Protein AF-A0ABC8K340-F1 (afdb_monomer)

InterPro domains:
  IPR027353 NET domain [PF17035] (114-177)
  IPR027353 NET domain [PS51525] (105-188)
  IPR038336 NET domain superfamily [G3DSA:1.20.1270.220] (109-185)

Structure (mmCIF, N/CA/C/O backbone):
data_AF-A0ABC8K340-F1
#
_entry.id   AF-A0ABC8K340-F1
#
loop_
_atom_site.group_PDB
_atom_site.id
_atom_site.type_symbol
_atom_site.label_atom_id
_atom_site.label_alt_id
_atom_site.label_comp_id
_atom_site.label_asym_id
_atom_site.label_entity_id
_atom_site.label_seq_id
_atom_site.pdbx_PDB_ins_code
_atom_site.Cartn_x
_atom_site.Cartn_y
_atom_site.Cartn_z
_atom_site.occupancy
_atom_site.B_iso_or_equiv
_atom_site.auth_seq_id
_atom_site.auth_comp_id
_atom_site.auth_asym_id
_atom_site.auth_atom_id
_atom_site.pdbx_PDB_model_num
ATOM 1 N N . MET A 1 1 ? -39.636 1.256 -9.032 1.00 39.00 1 MET A N 1
ATOM 2 C CA . MET A 1 1 ? -38.188 1.107 -8.788 1.00 39.00 1 MET A CA 1
ATOM 3 C C . MET A 1 1 ? -37.521 2.354 -9.341 1.00 39.00 1 MET A C 1
ATOM 5 O O . MET A 1 1 ? -37.508 2.519 -10.552 1.00 39.00 1 MET A O 1
ATOM 9 N N . SER A 1 2 ? -37.123 3.292 -8.480 1.00 40.56 2 SER A N 1
ATOM 10 C CA . SER A 1 2 ? -36.496 4.559 -8.880 1.00 40.56 2 SER A CA 1
ATOM 11 C C . SER A 1 2 ? -35.007 4.502 -8.562 1.00 40.56 2 SER A C 1
ATOM 13 O O . SER A 1 2 ? -34.629 4.348 -7.403 1.00 40.56 2 SER A O 1
ATOM 15 N N . HIS A 1 3 ? -34.183 4.605 -9.599 1.00 47.75 3 HIS A N 1
ATOM 16 C CA . HIS A 1 3 ? -32.735 4.722 -9.491 1.00 47.75 3 HIS A CA 1
ATOM 17 C C . HIS A 1 3 ? -32.381 6.047 -8.805 1.00 47.75 3 HIS A C 1
ATOM 19 O O . HIS A 1 3 ? -32.756 7.116 -9.287 1.00 47.75 3 HIS A O 1
ATOM 25 N N . PHE A 1 4 ? -31.682 5.979 -7.673 1.00 43.44 4 PHE A N 1
ATOM 26 C CA . PHE A 1 4 ? -31.103 7.151 -7.027 1.00 43.44 4 PHE A CA 1
ATOM 27 C C . PHE A 1 4 ? -29.857 7.579 -7.809 1.00 43.44 4 PHE A C 1
ATOM 29 O O . PHE A 1 4 ? -28.771 7.045 -7.610 1.00 43.44 4 PHE A O 1
ATOM 36 N N . ASN A 1 5 ? -30.021 8.549 -8.707 1.00 52.88 5 ASN A N 1
ATOM 37 C CA . ASN A 1 5 ? -28.921 9.406 -9.141 1.00 52.88 5 ASN A CA 1
ATOM 38 C C . ASN A 1 5 ? -28.656 10.421 -8.022 1.00 52.88 5 ASN A C 1
ATOM 40 O O . ASN A 1 5 ? -29.147 11.546 -8.077 1.00 52.88 5 ASN A O 1
ATOM 44 N N . THR A 1 6 ? -27.937 10.007 -6.985 1.00 58.25 6 THR A N 1
ATOM 45 C CA . THR A 1 6 ? -27.487 10.915 -5.925 1.00 58.25 6 THR A CA 1
ATOM 46 C C . THR A 1 6 ? -26.267 11.667 -6.449 1.00 58.25 6 THR A C 1
ATOM 48 O O . THR A 1 6 ? -25.236 11.062 -6.743 1.00 58.25 6 THR A O 1
ATOM 51 N N . ALA A 1 7 ? -26.392 12.980 -6.645 1.00 69.88 7 ALA A N 1
ATOM 52 C CA . ALA A 1 7 ? -25.299 13.792 -7.171 1.00 69.88 7 ALA A CA 1
ATOM 53 C C . ALA A 1 7 ? -24.151 13.860 -6.150 1.00 69.88 7 ALA A C 1
ATOM 55 O O . ALA A 1 7 ? -24.393 13.912 -4.944 1.00 69.88 7 ALA A O 1
ATOM 56 N N . ILE A 1 8 ? -22.895 13.901 -6.612 1.00 65.38 8 ILE A N 1
ATOM 57 C CA . ILE A 1 8 ? -21.739 14.090 -5.721 1.00 65.38 8 ILE A CA 1
ATOM 58 C C . ILE A 1 8 ? -21.951 15.382 -4.915 1.00 65.38 8 ILE A C 1
ATOM 60 O O . ILE A 1 8 ? -22.031 16.482 -5.471 1.00 65.38 8 ILE A O 1
ATOM 64 N N . GLY A 1 9 ? -22.082 15.228 -3.597 1.00 64.56 9 GLY A N 1
ATOM 65 C CA . GLY A 1 9 ? -22.370 16.309 -2.655 1.00 64.56 9 GLY A CA 1
ATOM 66 C C . GLY A 1 9 ? -23.811 16.379 -2.137 1.00 64.56 9 GLY A C 1
ATOM 67 O O . GLY A 1 9 ? -24.109 17.298 -1.373 1.00 64.56 9 GLY A O 1
ATOM 68 N N . ASP A 1 10 ? -24.699 15.449 -2.501 1.00 64.44 10 ASP A N 1
ATOM 69 C CA . ASP A 1 10 ? -26.017 15.328 -1.863 1.00 64.44 10 ASP A CA 1
ATOM 70 C C . ASP A 1 10 ? -25.845 15.025 -0.365 1.00 64.44 10 ASP A C 1
ATOM 72 O O . ASP A 1 10 ? -25.249 14.025 0.029 1.00 64.44 10 ASP A O 1
ATOM 76 N N . GLY A 1 11 ? -26.316 15.946 0.480 1.00 75.62 11 GLY A N 1
ATOM 77 C CA . GLY A 1 11 ? -26.141 15.906 1.937 1.00 75.62 11 GLY A CA 1
ATOM 78 C C . GLY A 1 11 ? -24.987 16.759 2.484 1.00 75.62 11 GLY A C 1
ATOM 79 O O . GLY A 1 11 ? -24.862 16.900 3.701 1.00 75.62 11 GLY A O 1
ATOM 80 N N . MET A 1 12 ? -24.166 17.381 1.631 1.00 79.94 12 MET A N 1
ATOM 81 C CA . MET A 1 12 ? -23.138 18.331 2.074 1.00 79.94 12 MET A CA 1
ATOM 82 C C . MET A 1 12 ? -23.715 19.743 2.237 1.00 79.94 12 MET A C 1
ATOM 84 O O . MET A 1 12 ? -24.540 20.195 1.444 1.00 79.94 12 MET A O 1
ATOM 88 N N . SER A 1 13 ? -23.241 20.481 3.246 1.00 83.31 13 SER A N 1
ATOM 89 C CA . SER A 1 13 ? -23.514 21.918 3.326 1.00 83.31 13 SER A CA 1
ATOM 90 C C . SER A 1 13 ? -22.851 22.649 2.154 1.00 83.31 13 SER A C 1
ATOM 92 O O . SER A 1 13 ? -21.822 22.207 1.641 1.00 83.31 13 SER A O 1
ATOM 94 N N . HIS A 1 14 ? -23.414 23.793 1.756 1.00 80.44 14 HIS A N 1
ATOM 95 C CA . HIS A 1 14 ? -22.897 24.600 0.645 1.00 80.44 14 HIS A CA 1
ATOM 96 C C . HIS A 1 14 ? -21.389 24.870 0.768 1.00 80.44 14 HIS A C 1
ATOM 98 O O . HIS A 1 14 ? -20.655 24.705 -0.197 1.00 80.44 14 HIS A O 1
ATOM 104 N N . LEU A 1 15 ? -20.917 25.206 1.974 1.00 87.62 15 LEU A N 1
ATOM 105 C CA . LEU A 1 15 ? -19.500 25.460 2.244 1.00 87.62 15 LEU A CA 1
ATOM 106 C C . LEU A 1 15 ? -18.619 24.235 1.959 1.00 87.62 15 LEU A C 1
ATOM 108 O O . LEU A 1 15 ? -17.639 24.337 1.235 1.00 87.62 15 LEU A O 1
ATOM 112 N N . LYS A 1 16 ? -19.009 23.053 2.452 1.00 84.19 16 LYS A N 1
ATOM 113 C CA . LYS A 1 16 ? -18.248 21.814 2.224 1.00 84.19 16 LYS A CA 1
ATOM 114 C C . LYS A 1 16 ? -18.236 21.404 0.751 1.00 84.19 16 LYS A C 1
ATOM 116 O O . LYS A 1 16 ? -17.270 20.812 0.282 1.00 84.19 16 LYS A O 1
ATOM 121 N N . LYS A 1 17 ? -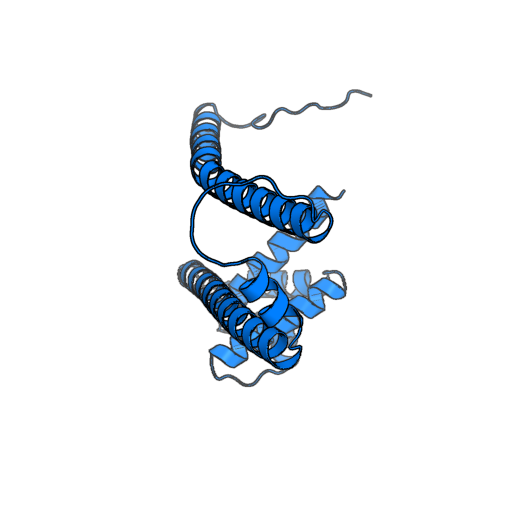19.313 21.712 0.022 1.00 86.00 17 LYS A N 1
ATOM 122 C CA . LYS A 1 17 ? -19.402 21.487 -1.424 1.00 86.00 17 LYS A CA 1
ATOM 123 C C . LYS A 1 17 ? -18.498 22.449 -2.204 1.00 86.00 17 LYS A C 1
ATOM 125 O O . LYS A 1 17 ? -17.906 22.043 -3.202 1.00 86.00 17 LYS A O 1
ATOM 130 N N . GLU A 1 18 ? -18.374 23.693 -1.749 1.00 88.06 18 GLU A N 1
ATOM 131 C CA . GLU A 1 18 ? -17.439 24.681 -2.298 1.00 88.06 18 GLU A CA 1
ATOM 132 C C . GLU A 1 18 ? -15.984 24.233 -2.079 1.00 88.06 18 GLU A C 1
ATOM 134 O O . GLU A 1 18 ? -15.222 24.150 -3.040 1.00 88.06 18 GLU A O 1
ATOM 139 N N . ASP A 1 19 ? -15.631 23.832 -0.853 1.00 88.50 19 ASP A N 1
ATOM 140 C CA . ASP A 1 19 ? -14.287 23.347 -0.505 1.00 88.50 19 ASP A CA 1
ATOM 141 C C . ASP A 1 19 ? -13.901 22.108 -1.323 1.00 88.50 19 ASP A C 1
ATOM 143 O O . ASP A 1 19 ? -12.812 22.041 -1.898 1.00 88.50 19 ASP A O 1
ATOM 147 N N . LEU A 1 20 ? -14.823 21.147 -1.449 1.00 87.50 20 LEU A N 1
ATOM 148 C CA . LEU A 1 20 ? -14.628 19.969 -2.292 1.00 87.50 20 LEU A CA 1
ATOM 149 C C . LEU A 1 20 ? -14.390 20.361 -3.757 1.00 87.50 20 LEU A C 1
ATOM 151 O O . LEU A 1 20 ? -13.488 19.828 -4.398 1.00 87.50 20 LEU A O 1
ATOM 155 N N . ASN A 1 21 ? -15.153 21.317 -4.289 1.00 87.31 21 ASN A N 1
ATOM 156 C CA . ASN A 1 21 ? -14.953 21.815 -5.650 1.00 87.31 21 ASN A CA 1
ATOM 157 C C . ASN A 1 21 ? -13.586 22.482 -5.836 1.00 87.31 21 ASN A C 1
ATOM 159 O O . ASN A 1 21 ? -12.959 22.307 -6.884 1.00 87.31 21 ASN A O 1
ATOM 163 N N . VAL A 1 22 ? -13.111 23.240 -4.846 1.00 92.88 22 VAL A N 1
ATOM 164 C CA . VAL A 1 22 ? -11.784 23.868 -4.885 1.00 92.88 22 VAL A CA 1
ATOM 165 C C . VAL A 1 22 ? -10.690 22.804 -4.919 1.00 92.88 22 VAL A C 1
ATOM 167 O O . VAL A 1 22 ? -9.805 22.882 -5.775 1.00 92.88 22 VAL A O 1
ATOM 170 N N . LEU A 1 23 ? -10.784 21.788 -4.057 1.00 91.38 23 LEU A N 1
ATOM 171 C CA . LEU A 1 23 ? -9.825 20.684 -4.001 1.00 91.38 23 LEU A CA 1
ATOM 172 C C . LEU A 1 23 ? -9.829 19.853 -5.286 1.00 91.38 23 LEU A C 1
ATOM 174 O O . LEU A 1 23 ? -8.768 19.589 -5.838 1.00 91.38 23 LEU A O 1
ATOM 178 N N . LEU A 1 24 ? -11.003 19.519 -5.829 1.00 92.12 24 LEU A N 1
ATOM 179 C CA . LEU A 1 24 ? -11.108 18.792 -7.098 1.00 92.12 24 LEU A CA 1
ATOM 180 C C . LEU A 1 24 ? -10.486 19.580 -8.254 1.00 92.12 24 LEU A C 1
ATOM 182 O O . LEU A 1 24 ? -9.733 19.028 -9.054 1.00 92.12 24 LEU A O 1
ATOM 186 N N . ARG A 1 25 ? -10.742 20.892 -8.324 1.00 93.31 25 ARG A N 1
ATOM 187 C CA . ARG A 1 25 ? -10.107 21.760 -9.325 1.00 93.31 25 ARG A CA 1
ATOM 188 C C . ARG A 1 25 ? -8.594 21.841 -9.132 1.00 93.31 25 ARG A C 1
ATOM 190 O O . ARG A 1 25 ? -7.881 21.945 -10.125 1.00 93.31 25 ARG A O 1
ATOM 197 N N . GLN A 1 26 ? -8.111 21.814 -7.891 1.00 91.31 26 GLN A N 1
ATOM 198 C CA . GLN A 1 26 ? -6.681 21.782 -7.588 1.00 91.31 26 GLN A CA 1
ATOM 199 C C . GLN A 1 26 ? -6.053 20.462 -8.045 1.00 91.31 26 GLN A C 1
ATOM 201 O O . GLN A 1 26 ? -5.101 20.498 -8.815 1.00 91.31 26 GLN A O 1
ATOM 206 N N . CYS A 1 27 ? -6.656 19.318 -7.709 1.00 91.25 27 CYS A N 1
ATOM 207 C CA . CYS A 1 27 ? -6.203 18.009 -8.177 1.00 91.25 27 CYS A CA 1
ATOM 208 C C . CYS A 1 27 ? -6.136 17.933 -9.706 1.00 91.25 27 CYS A C 1
ATOM 210 O O . CYS A 1 27 ? -5.141 17.462 -10.247 1.00 91.25 27 CYS A O 1
ATOM 212 N N . VAL A 1 28 ? -7.157 18.428 -10.417 1.00 93.94 28 VAL A N 1
ATOM 213 C CA . VAL A 1 28 ? -7.141 18.457 -11.889 1.00 93.94 28 VAL A CA 1
ATOM 214 C C . VAL A 1 28 ? -5.977 19.301 -12.408 1.00 93.94 28 VAL A C 1
ATOM 216 O O . VAL A 1 28 ? -5.283 18.864 -13.323 1.00 93.94 28 VAL A O 1
ATOM 219 N N . ARG A 1 29 ? -5.719 20.478 -11.821 1.00 91.75 29 ARG A N 1
ATOM 220 C CA . ARG A 1 29 ? -4.576 21.322 -12.213 1.00 91.75 29 ARG A CA 1
ATOM 221 C C . ARG A 1 29 ? -3.233 20.628 -11.993 1.00 91.75 29 ARG A C 1
ATOM 223 O O . ARG A 1 29 ? -2.376 20.737 -12.860 1.00 91.75 29 ARG A O 1
ATOM 230 N N . ASP A 1 30 ? -3.076 19.908 -10.888 1.00 89.31 30 ASP A N 1
ATOM 231 C CA . ASP A 1 30 ? -1.812 19.253 -10.530 1.00 89.31 30 ASP A CA 1
ATOM 232 C C . ASP A 1 30 ? -1.562 17.974 -11.348 1.00 89.31 30 ASP A C 1
ATOM 234 O O . ASP A 1 30 ? -0.417 17.642 -11.659 1.00 89.31 30 ASP A O 1
ATOM 238 N N . LEU A 1 31 ? -2.634 17.271 -11.735 1.00 91.88 31 LEU A N 1
ATOM 239 C CA . LEU A 1 31 ? -2.572 16.046 -12.540 1.00 91.88 31 LEU A CA 1
ATOM 240 C C . LEU A 1 31 ? -2.436 16.315 -14.042 1.00 91.88 31 LEU A C 1
ATOM 242 O O . LEU A 1 31 ? -1.797 15.527 -14.732 1.00 91.88 31 LEU A O 1
ATOM 246 N N . THR A 1 32 ? -3.004 17.412 -14.554 1.00 92.50 32 THR A N 1
ATOM 247 C CA . THR A 1 32 ? -2.951 17.763 -15.988 1.00 92.50 32 THR A CA 1
ATOM 248 C C . THR A 1 32 ? -1.529 17.707 -16.570 1.00 92.50 32 THR A C 1
ATOM 250 O O . THR A 1 32 ? -1.334 16.958 -17.526 1.00 92.50 32 THR A O 1
ATOM 253 N N . PRO A 1 33 ? -0.505 18.375 -15.997 1.00 88.75 33 PRO A N 1
ATOM 254 C CA . PRO A 1 33 ? 0.843 18.331 -16.563 1.00 88.75 33 PRO A CA 1
ATOM 255 C C . PRO A 1 33 ? 1.465 16.928 -16.519 1.00 88.75 33 PRO A C 1
ATOM 257 O O . PRO A 1 33 ? 2.195 16.563 -17.434 1.00 88.75 33 PRO A O 1
ATOM 260 N N . GLN A 1 34 ? 1.147 16.119 -15.502 1.00 88.19 34 GLN A N 1
ATOM 261 C CA . GLN A 1 34 ? 1.648 14.742 -15.387 1.00 88.19 34 GLN A CA 1
ATOM 262 C C . GLN A 1 34 ? 1.042 13.841 -16.471 1.00 88.19 34 GLN A C 1
ATOM 264 O O . GLN A 1 34 ? 1.744 13.037 -17.086 1.00 88.19 34 GLN A O 1
ATOM 269 N N . VAL A 1 35 ? -0.258 14.002 -16.740 1.00 91.88 35 VAL A N 1
ATOM 270 C CA . VAL A 1 35 ? -0.957 13.289 -17.817 1.00 91.88 35 VAL A CA 1
ATOM 271 C C . VAL A 1 35 ? -0.434 13.725 -19.183 1.00 91.88 35 VAL A C 1
ATOM 273 O O . VAL A 1 35 ? -0.189 12.865 -20.027 1.00 91.88 35 VAL A O 1
ATOM 276 N N . ASP A 1 36 ? -0.202 15.021 -19.393 1.00 89.81 36 ASP A N 1
ATOM 277 C CA . ASP A 1 36 ? 0.367 15.543 -20.640 1.00 89.81 36 ASP A CA 1
ATOM 278 C C . ASP A 1 36 ? 1.780 14.994 -20.884 1.00 89.81 36 ASP A C 1
ATOM 280 O O . ASP A 1 36 ? 2.111 14.564 -21.991 1.00 89.81 36 ASP A O 1
ATOM 284 N N . GLU A 1 37 ? 2.608 14.929 -19.843 1.00 89.50 37 GLU A N 1
ATOM 285 C CA . GLU A 1 37 ? 3.958 14.373 -19.908 1.00 89.50 37 GLU A CA 1
ATOM 286 C C . GLU A 1 37 ? 3.943 12.862 -20.201 1.00 89.50 37 GLU A C 1
ATOM 288 O O . GLU A 1 37 ? 4.685 12.380 -21.064 1.00 89.50 37 GLU A O 1
ATOM 293 N N . MET A 1 38 ? 3.051 12.106 -19.548 1.00 91.38 38 MET A N 1
ATOM 294 C CA . MET A 1 38 ? 2.825 10.690 -19.858 1.00 91.38 38 MET A CA 1
ATOM 295 C C . MET A 1 38 ? 2.335 10.505 -21.296 1.00 91.38 38 MET A C 1
ATOM 297 O O . MET A 1 38 ? 2.842 9.640 -22.011 1.00 91.38 38 MET A O 1
ATOM 301 N N . HIS A 1 39 ? 1.398 11.335 -21.750 1.00 85.56 39 HIS A N 1
ATOM 302 C CA . HIS A 1 39 ? 0.874 11.298 -23.109 1.00 85.56 39 HIS A CA 1
ATOM 303 C C . HIS A 1 39 ? 1.971 11.583 -24.143 1.00 85.56 39 HIS A C 1
ATOM 305 O O . HIS A 1 39 ? 2.079 10.862 -25.138 1.00 85.56 39 HIS A O 1
ATOM 311 N N . MET A 1 40 ? 2.845 12.565 -23.893 1.00 83.38 40 MET A N 1
ATOM 312 C CA . MET A 1 40 ? 4.002 12.842 -24.748 1.00 83.38 40 MET A CA 1
ATOM 313 C C . MET A 1 40 ? 4.972 11.657 -24.815 1.00 83.38 40 MET A C 1
ATOM 315 O O . MET A 1 40 ? 5.453 11.323 -25.902 1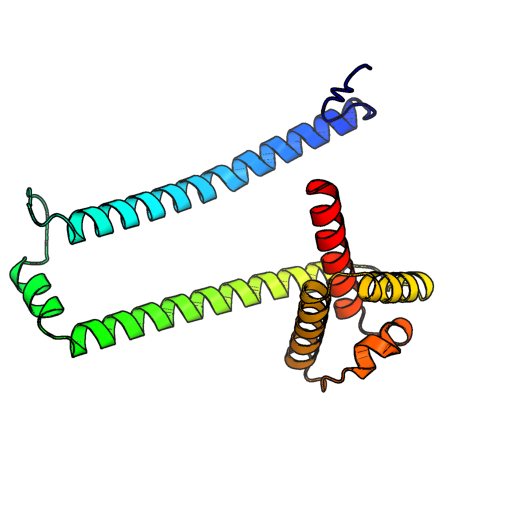.00 83.38 40 MET A O 1
ATOM 319 N N . ARG A 1 41 ? 5.237 10.978 -23.692 1.00 77.06 41 ARG A N 1
ATOM 320 C CA . ARG A 1 41 ? 6.110 9.791 -23.661 1.00 77.06 41 ARG A CA 1
ATOM 321 C C . ARG A 1 41 ? 5.504 8.600 -24.389 1.00 77.06 41 ARG A C 1
ATOM 323 O O . ARG A 1 41 ? 6.205 7.948 -25.157 1.00 77.06 41 ARG A O 1
ATOM 330 N N . VAL A 1 42 ? 4.206 8.353 -24.217 1.00 83.94 42 VAL A N 1
ATOM 331 C CA . VAL A 1 42 ? 3.478 7.302 -24.945 1.00 83.94 42 VAL A CA 1
ATOM 332 C C . VAL A 1 42 ? 3.468 7.593 -26.443 1.00 83.94 42 VAL A C 1
ATOM 334 O O . VAL A 1 42 ? 3.742 6.696 -27.237 1.00 83.94 42 VAL A O 1
ATOM 337 N N . CYS A 1 43 ? 3.222 8.843 -26.847 1.00 77.06 43 CYS A N 1
ATOM 338 C CA . CYS A 1 43 ? 3.297 9.242 -28.252 1.00 77.06 43 CYS A CA 1
ATOM 339 C C . CYS A 1 43 ? 4.712 9.081 -28.813 1.00 77.06 43 CYS A C 1
ATOM 341 O O . CYS A 1 43 ? 4.866 8.581 -29.923 1.00 77.06 43 CYS A O 1
ATOM 343 N N . SER A 1 44 ? 5.741 9.429 -28.036 1.00 77.81 44 SER A N 1
ATOM 344 C CA . SER A 1 44 ? 7.141 9.225 -28.425 1.00 77.81 44 SER A CA 1
ATOM 345 C C . SER A 1 44 ? 7.448 7.739 -28.594 1.00 77.81 44 SER A C 1
ATOM 347 O O . SER A 1 44 ? 7.951 7.337 -29.635 1.00 77.81 44 SER A O 1
ATOM 349 N N . MET A 1 45 ? 7.074 6.895 -27.630 1.00 77.31 45 MET A N 1
ATOM 350 C CA . MET A 1 45 ? 7.239 5.440 -27.720 1.00 77.31 45 MET A CA 1
ATOM 351 C C . MET A 1 45 ? 6.485 4.835 -28.905 1.00 77.31 45 MET A C 1
ATOM 353 O O . MET A 1 45 ? 7.009 3.938 -29.558 1.00 77.31 45 MET A O 1
ATOM 357 N N . LYS A 1 46 ? 5.277 5.324 -29.197 1.00 73.69 46 LYS A N 1
ATOM 358 C CA . LYS A 1 46 ? 4.488 4.895 -30.353 1.00 73.69 46 LYS A CA 1
ATOM 359 C C . LYS A 1 46 ? 5.141 5.318 -31.667 1.00 73.69 46 LYS A C 1
ATOM 361 O O . LYS A 1 46 ? 5.241 4.500 -32.566 1.00 73.69 46 LYS A O 1
ATOM 366 N N . LEU A 1 47 ? 5.645 6.547 -31.767 1.00 71.44 47 LEU A N 1
ATOM 367 C CA . LEU A 1 47 ? 6.419 6.998 -32.927 1.00 71.44 47 LEU A CA 1
ATOM 368 C C . LEU A 1 47 ? 7.700 6.175 -33.099 1.00 71.44 47 LEU A C 1
ATOM 370 O O . LEU A 1 47 ? 8.023 5.776 -34.212 1.00 71.44 47 LEU A O 1
ATOM 374 N N . PHE A 1 48 ? 8.404 5.858 -32.011 1.00 69.12 48 PHE A N 1
ATOM 375 C CA . PHE A 1 48 ? 9.575 4.983 -32.056 1.00 69.12 48 PHE A CA 1
ATOM 376 C C . PHE A 1 48 ? 9.217 3.553 -32.469 1.00 69.12 48 PHE A C 1
ATOM 378 O O . PHE A 1 48 ? 9.944 2.966 -33.264 1.00 69.12 48 PHE A O 1
ATOM 385 N N . SER A 1 49 ? 8.105 2.991 -31.987 1.00 69.81 49 SER A N 1
ATOM 386 C CA . SER A 1 49 ? 7.676 1.640 -32.369 1.00 69.81 49 SER A CA 1
ATOM 387 C C . SER A 1 49 ? 7.160 1.581 -33.808 1.00 69.81 49 SER A C 1
ATOM 389 O O . SER A 1 49 ? 7.447 0.624 -34.527 1.00 69.81 49 SER A O 1
ATOM 391 N N . GLU A 1 50 ? 6.464 2.623 -34.264 1.00 61.00 50 GLU A N 1
ATOM 392 C CA . GLU A 1 50 ? 5.999 2.780 -35.641 1.00 61.00 50 GLU A CA 1
ATOM 393 C C . GLU A 1 50 ? 7.167 3.007 -36.607 1.00 61.00 50 GLU A C 1
ATOM 395 O O . GLU A 1 50 ? 7.175 2.410 -37.678 1.00 61.00 50 GLU A O 1
ATOM 400 N N . ASN A 1 51 ? 8.192 3.772 -36.223 1.00 56.84 51 ASN A N 1
ATOM 401 C CA . ASN A 1 51 ? 9.400 3.970 -37.031 1.00 56.84 51 ASN A CA 1
ATOM 402 C C . ASN A 1 51 ? 10.327 2.742 -37.007 1.00 56.84 51 ASN A C 1
ATOM 404 O O . ASN A 1 51 ? 10.960 2.438 -38.013 1.00 56.84 51 ASN A O 1
ATOM 408 N N . ALA A 1 52 ? 10.362 1.982 -35.907 1.00 55.19 52 ALA A N 1
ATOM 409 C CA . ALA A 1 52 ? 11.064 0.697 -35.843 1.00 55.19 52 ALA A CA 1
ATOM 410 C C . ALA A 1 52 ? 10.381 -0.395 -36.690 1.00 55.19 52 ALA A C 1
ATOM 412 O O . ALA A 1 52 ? 11.041 -1.335 -37.127 1.00 55.19 52 ALA A O 1
ATOM 413 N N . THR A 1 53 ? 9.071 -0.277 -36.944 1.00 49.22 53 THR A N 1
ATOM 414 C CA . THR A 1 53 ? 8.302 -1.200 -37.803 1.00 49.22 53 THR A CA 1
ATOM 415 C C . THR A 1 53 ? 8.099 -0.694 -39.236 1.00 49.22 53 THR A C 1
ATOM 417 O O . THR A 1 53 ? 7.784 -1.488 -40.121 1.00 49.22 53 THR A O 1
ATOM 420 N N . LYS A 1 54 ? 8.325 0.598 -39.500 1.00 50.09 54 LYS A N 1
ATOM 421 C CA . LYS A 1 54 ? 8.291 1.227 -40.827 1.00 50.09 54 LYS A CA 1
ATOM 422 C C . LYS A 1 54 ? 9.607 1.959 -41.097 1.00 50.09 54 LYS A C 1
ATOM 424 O O . LYS A 1 54 ? 9.671 3.182 -41.012 1.00 50.09 54 LYS A O 1
ATOM 429 N N . PHE A 1 55 ? 10.640 1.234 -41.519 1.00 42.44 55 PHE A N 1
ATOM 430 C CA . PHE A 1 55 ? 11.717 1.861 -42.286 1.00 42.44 55 PHE A CA 1
ATOM 431 C C . PHE A 1 55 ? 11.160 2.281 -43.654 1.00 42.44 55 PHE A C 1
ATOM 433 O O . PHE A 1 55 ? 11.112 1.500 -44.598 1.00 42.44 55 PHE A O 1
ATOM 440 N N . ASN A 1 56 ? 10.666 3.515 -43.721 1.00 44.34 56 ASN A N 1
ATOM 441 C CA . ASN A 1 56 ? 10.681 4.358 -44.911 1.00 44.34 56 ASN A CA 1
ATOM 442 C C . ASN A 1 56 ? 10.779 5.809 -44.426 1.00 44.34 56 ASN A C 1
ATOM 444 O O . ASN A 1 56 ? 9.840 6.358 -43.851 1.00 44.34 56 ASN A O 1
ATOM 448 N N . VAL A 1 57 ? 11.962 6.384 -44.620 1.00 43.69 57 VAL A N 1
ATOM 449 C CA . VAL A 1 57 ? 12.390 7.703 -44.141 1.00 43.69 57 VAL A CA 1
ATOM 450 C C . VAL A 1 57 ? 11.687 8.833 -44.901 1.00 43.69 57 VAL A C 1
ATOM 452 O O . VAL A 1 57 ? 11.527 8.753 -46.121 1.00 43.69 57 VAL A O 1
ATOM 455 N N . PRO A 1 58 ? 11.357 9.942 -44.213 1.00 42.00 58 PRO A N 1
ATOM 456 C CA . PRO A 1 58 ? 11.687 11.243 -44.784 1.00 42.00 58 PRO A CA 1
ATOM 457 C C . PRO A 1 58 ? 12.457 12.158 -43.822 1.00 42.00 58 PRO A C 1
ATOM 459 O O . PRO A 1 58 ? 12.234 12.211 -42.616 1.00 42.00 58 PRO A O 1
ATOM 462 N N . ALA A 1 59 ? 13.375 12.887 -44.447 1.00 53.84 59 ALA A N 1
ATOM 463 C CA . ALA A 1 59 ? 14.420 13.723 -43.890 1.00 53.84 59 ALA A CA 1
ATOM 464 C C . ALA A 1 59 ? 13.927 14.941 -43.090 1.00 53.84 59 ALA A C 1
ATOM 466 O O . ALA A 1 59 ? 13.103 15.708 -43.582 1.00 53.84 59 ALA A O 1
ATOM 467 N N . ALA A 1 60 ? 14.546 15.191 -41.930 1.00 42.84 60 ALA A N 1
ATOM 468 C CA . ALA A 1 60 ? 15.425 16.350 -41.723 1.00 42.84 60 ALA A CA 1
ATOM 469 C C . ALA A 1 60 ? 15.963 16.430 -40.277 1.00 42.84 60 ALA A C 1
ATOM 471 O O . ALA A 1 60 ? 15.210 16.327 -39.315 1.00 42.84 60 ALA A O 1
ATOM 472 N N . SER A 1 61 ? 17.256 16.772 -40.187 1.00 46.88 61 SER A N 1
ATOM 473 C CA . SER A 1 61 ? 17.965 17.391 -39.052 1.00 46.88 61 SER A CA 1
ATOM 474 C C . SER A 1 61 ? 18.707 16.484 -38.048 1.00 46.88 61 SER A C 1
ATOM 476 O O . SER A 1 61 ? 18.188 16.161 -36.989 1.00 46.88 61 SER A O 1
ATOM 478 N N . THR A 1 62 ? 19.988 16.219 -38.384 1.00 49.84 62 THR A N 1
ATOM 479 C CA . THR A 1 62 ? 21.206 16.168 -37.518 1.00 49.84 62 THR A CA 1
ATOM 480 C C . THR A 1 62 ? 21.168 15.297 -36.246 1.00 49.84 62 THR A C 1
ATOM 482 O O . THR A 1 62 ? 20.408 15.590 -35.340 1.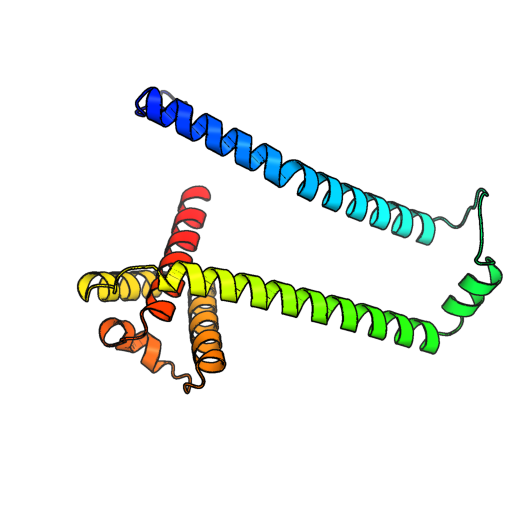00 49.84 62 THR A O 1
ATOM 485 N N . CYS A 1 63 ? 22.022 14.305 -35.975 1.00 44.66 63 CYS A N 1
ATOM 486 C CA . CYS A 1 63 ? 23.318 13.881 -36.511 1.00 44.66 63 CYS A CA 1
ATOM 487 C C . CYS A 1 63 ? 23.573 12.428 -36.039 1.00 44.66 63 CYS A C 1
ATOM 489 O O . CYS A 1 63 ? 24.281 12.197 -35.064 1.00 44.66 63 CYS A O 1
ATOM 491 N N . ALA A 1 64 ? 22.953 11.452 -36.693 1.00 47.34 64 ALA A N 1
ATOM 492 C CA . ALA A 1 64 ? 23.335 10.043 -36.623 1.00 47.34 64 ALA A CA 1
ATOM 493 C C . ALA A 1 64 ? 23.121 9.502 -38.033 1.00 47.34 64 ALA A C 1
ATOM 495 O O . ALA A 1 64 ? 22.024 9.657 -38.576 1.00 47.34 64 ALA A O 1
ATOM 496 N N . THR A 1 65 ? 24.169 8.995 -38.679 1.00 57.88 65 THR A N 1
ATOM 497 C CA . THR A 1 65 ? 23.991 8.434 -40.021 1.00 57.88 65 THR A CA 1
ATOM 498 C C . THR A 1 65 ? 23.172 7.145 -39.907 1.00 57.88 65 THR A C 1
ATOM 500 O O . THR A 1 65 ? 23.245 6.448 -38.895 1.00 57.88 65 THR A O 1
ATOM 503 N N . GLU A 1 66 ? 22.355 6.820 -40.912 1.00 57.66 66 GLU A N 1
ATOM 504 C CA . GLU A 1 66 ? 21.658 5.521 -40.957 1.00 57.66 66 GLU A CA 1
ATOM 505 C C . GLU A 1 66 ? 22.644 4.353 -40.847 1.00 57.66 66 GLU A C 1
ATOM 507 O O . GLU A 1 66 ? 22.329 3.350 -40.210 1.00 57.66 66 GLU A O 1
ATOM 512 N N . ASP A 1 67 ? 23.865 4.530 -41.360 1.00 62.62 67 ASP A N 1
ATOM 513 C CA . ASP A 1 67 ? 24.971 3.589 -41.194 1.00 62.62 67 ASP A CA 1
ATOM 514 C C . ASP A 1 67 ? 25.374 3.414 -39.723 1.00 62.62 67 ASP A C 1
ATOM 516 O O . ASP A 1 67 ? 25.604 2.285 -39.299 1.00 62.62 67 ASP A O 1
ATOM 520 N N . ASP A 1 68 ? 25.397 4.474 -38.907 1.00 60.34 68 ASP A N 1
ATOM 521 C CA . ASP A 1 68 ? 25.704 4.372 -37.472 1.00 60.34 68 ASP A CA 1
ATOM 522 C C . ASP A 1 68 ? 24.633 3.574 -36.718 1.00 60.34 68 ASP A C 1
ATOM 524 O O . ASP A 1 68 ? 24.958 2.751 -35.861 1.00 60.34 68 ASP A O 1
ATOM 528 N N . ILE A 1 69 ? 23.356 3.777 -37.056 1.00 63.78 69 ILE A N 1
ATOM 529 C CA . ILE A 1 69 ? 22.226 3.051 -36.455 1.00 63.78 69 ILE A CA 1
ATOM 530 C C . ILE A 1 69 ? 22.250 1.581 -36.895 1.00 63.78 69 ILE A C 1
ATOM 532 O O . ILE A 1 69 ? 22.091 0.680 -36.068 1.00 63.78 69 ILE A O 1
ATOM 536 N N . GLN A 1 70 ? 22.518 1.325 -38.176 1.00 64.50 70 GLN A N 1
ATOM 537 C CA . GLN A 1 70 ? 22.615 -0.020 -38.735 1.00 64.50 70 GLN A CA 1
ATOM 538 C C . GLN A 1 70 ? 23.812 -0.789 -38.158 1.00 64.50 70 GLN A C 1
ATOM 540 O O . GLN A 1 70 ? 23.700 -1.978 -37.858 1.00 64.50 70 GLN A O 1
ATOM 545 N N . ASN A 1 71 ? 24.942 -0.117 -37.942 1.00 64.38 71 ASN A N 1
ATOM 546 C CA . ASN A 1 71 ? 26.149 -0.692 -37.350 1.00 64.38 71 ASN A CA 1
ATOM 547 C C . ASN A 1 71 ? 25.969 -0.964 -35.843 1.00 64.38 71 ASN A C 1
ATOM 549 O O . ASN A 1 71 ? 26.426 -1.989 -35.337 1.00 64.38 71 ASN A O 1
ATOM 553 N N . LEU A 1 72 ? 25.216 -0.107 -35.138 1.00 63.44 72 LEU A N 1
ATOM 554 C CA . LEU A 1 72 ? 24.823 -0.323 -33.742 1.00 63.44 72 LEU A CA 1
ATOM 555 C C . LEU A 1 72 ? 23.911 -1.551 -33.593 1.00 63.44 72 LEU A C 1
ATOM 557 O O . LEU A 1 72 ? 24.138 -2.371 -32.709 1.00 63.44 72 LEU A O 1
ATOM 561 N N . LEU A 1 73 ? 22.914 -1.703 -34.474 1.00 65.75 73 LEU A N 1
ATOM 562 C CA . LEU A 1 73 ? 21.969 -2.831 -34.478 1.00 65.75 73 LEU A CA 1
ATOM 563 C C . LEU A 1 73 ? 22.598 -4.145 -34.966 1.00 65.75 73 LEU A C 1
ATOM 565 O O . LEU A 1 73 ? 22.167 -5.222 -34.555 1.00 65.75 73 LEU A O 1
ATOM 569 N N . SER A 1 74 ? 23.632 -4.066 -35.807 1.00 73.75 74 SER A N 1
ATOM 570 C CA . SER A 1 74 ? 24.356 -5.232 -36.333 1.00 73.75 74 SER A CA 1
ATOM 571 C C . SER A 1 74 ? 25.312 -5.867 -35.320 1.00 73.75 74 SER A C 1
ATOM 573 O O . SER A 1 74 ? 25.816 -6.961 -35.569 1.00 73.75 74 SER A O 1
ATOM 575 N N . ASN A 1 75 ? 25.560 -5.214 -34.178 1.00 78.44 75 ASN A N 1
ATOM 576 C CA . ASN A 1 75 ? 26.385 -5.749 -33.101 1.00 78.44 75 ASN A CA 1
ATOM 577 C C . ASN A 1 75 ? 25.536 -6.022 -31.841 1.00 78.44 75 ASN A C 1
ATOM 579 O O . ASN A 1 75 ? 25.330 -5.122 -31.018 1.00 78.44 75 ASN A O 1
ATOM 583 N N . PRO A 1 76 ? 25.076 -7.274 -31.648 1.00 77.81 76 PRO A N 1
ATOM 584 C CA . PRO A 1 76 ? 24.250 -7.663 -30.508 1.00 77.81 76 PRO A CA 1
ATOM 585 C C . PRO A 1 76 ? 24.875 -7.338 -29.146 1.00 77.81 76 PRO A C 1
ATOM 587 O O . PRO A 1 76 ? 24.145 -7.043 -28.198 1.00 77.81 76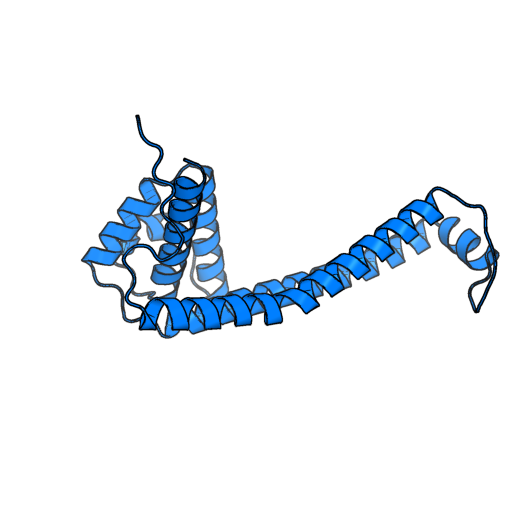 PRO A O 1
ATOM 590 N N . ASP A 1 77 ? 26.208 -7.348 -29.036 1.00 80.06 77 ASP A N 1
ATOM 591 C CA . ASP A 1 77 ? 26.907 -7.059 -27.781 1.00 80.06 77 ASP A CA 1
ATOM 592 C C . ASP A 1 77 ? 26.833 -5.572 -27.413 1.00 80.06 77 ASP A C 1
ATOM 594 O O . ASP A 1 77 ? 26.676 -5.229 -26.237 1.00 80.06 77 ASP A O 1
ATOM 598 N N . ILE A 1 78 ? 26.884 -4.678 -28.408 1.00 78.25 78 ILE A N 1
ATOM 599 C CA . ILE A 1 78 ? 26.734 -3.230 -28.200 1.00 78.25 78 ILE A CA 1
ATOM 600 C C . ILE A 1 78 ? 25.296 -2.904 -27.796 1.00 78.25 78 ILE A C 1
ATOM 602 O O . ILE A 1 78 ? 25.093 -2.196 -26.805 1.00 78.25 78 ILE A O 1
ATOM 606 N N . VAL A 1 79 ? 24.307 -3.469 -28.498 1.00 80.25 79 VAL A N 1
ATOM 607 C CA . VAL A 1 79 ? 22.885 -3.314 -28.149 1.00 80.25 79 VAL A CA 1
ATOM 608 C C . VAL A 1 79 ? 22.641 -3.802 -26.725 1.00 80.25 79 VAL A C 1
ATOM 610 O O . VAL A 1 79 ? 22.135 -3.050 -25.899 1.00 80.25 79 VAL A O 1
ATOM 613 N N . LYS A 1 80 ? 23.085 -5.018 -26.388 1.00 80.88 80 LYS A N 1
ATOM 614 C CA . LYS A 1 80 ? 22.922 -5.595 -25.049 1.00 80.88 80 LYS A CA 1
ATOM 615 C C . LYS A 1 80 ? 23.555 -4.728 -23.960 1.00 80.88 80 LYS A C 1
ATOM 617 O O . LYS A 1 80 ? 22.949 -4.543 -22.904 1.00 80.88 80 LYS A O 1
ATOM 622 N N . LYS A 1 81 ? 24.752 -4.182 -24.201 1.00 80.81 81 LYS A N 1
ATOM 623 C CA . LYS A 1 81 ? 25.441 -3.296 -23.252 1.00 80.81 81 LYS A CA 1
ATOM 624 C C . LYS A 1 81 ? 24.671 -1.994 -23.030 1.00 80.81 81 LYS A C 1
ATOM 626 O O . LYS A 1 81 ? 24.477 -1.606 -21.881 1.00 80.81 81 LYS A O 1
ATOM 631 N N . LEU A 1 82 ? 24.212 -1.347 -24.102 1.00 78.31 82 LEU A N 1
ATOM 632 C CA . LEU A 1 82 ? 23.425 -0.113 -24.016 1.00 78.31 82 LEU A CA 1
ATOM 633 C C . LEU A 1 82 ? 22.068 -0.355 -23.353 1.00 78.31 82 LEU A C 1
ATOM 635 O O . LEU A 1 82 ? 21.692 0.389 -22.449 1.00 78.31 82 LEU A O 1
ATOM 639 N N . THR A 1 83 ? 21.369 -1.429 -23.730 1.00 82.38 83 THR A N 1
ATOM 640 C CA . THR A 1 83 ? 20.107 -1.833 -23.101 1.00 82.38 83 THR A CA 1
ATOM 641 C C . THR A 1 83 ? 20.301 -2.111 -21.617 1.00 82.38 83 THR A C 1
ATOM 643 O O . THR A 1 83 ? 19.506 -1.637 -20.811 1.00 82.38 83 THR A O 1
ATOM 646 N N . SER A 1 84 ? 21.363 -2.822 -21.227 1.00 82.94 84 SER A N 1
ATOM 647 C CA . SER A 1 84 ? 21.669 -3.072 -19.815 1.00 82.94 84 SER A CA 1
ATOM 648 C C . SER A 1 84 ? 21.965 -1.778 -19.061 1.00 82.94 84 SER A C 1
ATOM 650 O O . SER A 1 84 ? 21.436 -1.584 -17.972 1.00 82.94 84 SER A O 1
ATOM 652 N N . GLN A 1 85 ? 22.753 -0.871 -19.640 1.00 84.56 85 GLN A N 1
ATOM 653 C CA . GLN A 1 85 ? 23.078 0.406 -19.012 1.00 84.56 85 GLN A CA 1
ATOM 654 C C . GLN A 1 85 ? 21.822 1.253 -18.778 1.00 84.56 85 GLN A C 1
ATOM 656 O O . GLN A 1 85 ? 21.604 1.715 -17.661 1.00 84.56 85 GLN A O 1
ATOM 661 N N . TYR A 1 86 ? 20.975 1.409 -19.797 1.00 81.81 86 TYR A N 1
ATOM 662 C CA . TYR A 1 86 ? 19.715 2.142 -19.667 1.00 81.81 86 TYR A CA 1
ATOM 663 C C . TYR A 1 86 ? 18.757 1.472 -18.686 1.00 81.81 86 TYR A C 1
ATOM 665 O O . TYR A 1 86 ? 18.162 2.152 -17.857 1.00 81.81 86 TYR A O 1
ATOM 673 N N . SER A 1 87 ? 18.646 0.143 -18.736 1.00 87.75 87 SER A N 1
ATOM 674 C CA . SER A 1 87 ? 17.801 -0.606 -17.800 1.00 87.75 87 SER A CA 1
ATOM 675 C C . SER A 1 87 ? 18.261 -0.397 -16.360 1.00 87.75 87 SER A C 1
ATOM 677 O O . SER A 1 87 ? 17.431 -0.159 -15.496 1.00 87.75 87 SER A O 1
ATOM 679 N N . ASN A 1 88 ? 19.571 -0.406 -16.101 1.00 87.75 88 ASN A N 1
ATOM 680 C CA . ASN A 1 88 ? 20.112 -0.157 -14.766 1.00 87.75 88 ASN A CA 1
ATOM 681 C C . ASN A 1 88 ? 19.812 1.267 -14.280 1.00 87.75 88 ASN A C 1
ATOM 683 O O . ASN A 1 88 ? 19.451 1.441 -13.121 1.00 87.75 88 ASN A O 1
ATOM 687 N N . VAL A 1 89 ? 19.935 2.273 -15.155 1.00 91.31 89 VAL A N 1
ATOM 688 C CA . VAL A 1 89 ? 19.593 3.666 -14.818 1.00 91.31 89 VAL A CA 1
ATOM 689 C C . VAL A 1 89 ? 18.110 3.788 -14.474 1.00 91.31 89 VAL A C 1
ATOM 691 O O . VAL A 1 89 ? 17.776 4.352 -13.437 1.00 91.31 89 VAL A O 1
ATOM 694 N N . LEU A 1 90 ? 17.231 3.207 -15.294 1.00 87.81 90 LEU A N 1
ATOM 695 C CA . LEU A 1 90 ? 15.786 3.235 -15.057 1.00 87.81 90 LEU A CA 1
ATOM 696 C C . LEU A 1 90 ? 15.392 2.472 -13.788 1.00 87.81 90 LEU A C 1
ATOM 698 O O . LEU A 1 90 ? 14.566 2.957 -13.024 1.00 87.81 90 LEU A O 1
ATOM 702 N N . LEU A 1 91 ? 15.985 1.301 -13.540 1.00 88.69 91 LEU A N 1
ATOM 703 C CA . LEU A 1 91 ? 15.745 0.528 -12.319 1.00 88.69 91 LEU A CA 1
ATOM 704 C C . LEU A 1 91 ? 16.187 1.302 -11.077 1.00 88.69 91 LEU A C 1
ATOM 706 O O . LEU A 1 91 ? 15.459 1.329 -10.094 1.00 88.69 91 LEU A O 1
ATOM 710 N N . HIS A 1 92 ? 17.340 1.968 -11.138 1.00 89.38 92 HIS A N 1
ATOM 711 C CA . HIS A 1 92 ? 17.814 2.817 -10.051 1.00 89.38 92 HIS A CA 1
ATOM 712 C C . HIS A 1 92 ? 16.890 4.022 -9.817 1.00 89.38 92 HIS A C 1
ATOM 714 O O . HIS A 1 92 ? 16.614 4.382 -8.677 1.00 89.38 92 HIS A O 1
ATOM 720 N N . GLU A 1 93 ? 16.401 4.665 -10.879 1.00 92.81 93 GLU A N 1
ATOM 721 C CA . GLU A 1 93 ? 15.460 5.781 -10.752 1.00 92.81 93 GLU A CA 1
ATOM 722 C C . GLU A 1 93 ? 14.115 5.329 -10.166 1.00 92.81 93 GLU A C 1
ATOM 724 O O . GLU A 1 93 ? 13.594 5.990 -9.268 1.00 92.81 93 GLU A O 1
ATOM 729 N N . LEU A 1 94 ? 13.602 4.172 -10.596 1.00 90.75 94 LEU A N 1
ATOM 730 C CA . LEU A 1 94 ? 12.398 3.556 -10.032 1.00 90.75 94 LEU A CA 1
ATOM 731 C C . LEU A 1 94 ? 12.564 3.213 -8.551 1.00 90.75 94 LEU A C 1
ATOM 733 O O . LEU A 1 94 ? 11.679 3.528 -7.761 1.00 90.75 94 LEU A O 1
ATOM 737 N N . ASP A 1 95 ? 13.692 2.616 -8.172 1.00 87.25 95 ASP A N 1
ATOM 738 C CA . ASP A 1 95 ? 14.003 2.291 -6.778 1.00 87.25 95 ASP A CA 1
ATOM 739 C C . ASP A 1 95 ? 14.071 3.562 -5.916 1.00 87.25 95 ASP A C 1
ATOM 741 O O . ASP A 1 95 ? 13.444 3.658 -4.861 1.00 87.25 95 ASP A O 1
ATOM 745 N N . ASN A 1 96 ? 14.719 4.611 -6.430 1.00 90.94 96 ASN A N 1
ATOM 746 C CA . ASN A 1 96 ? 14.779 5.911 -5.770 1.00 90.94 96 ASN A CA 1
ATOM 747 C C . ASN A 1 96 ? 13.390 6.560 -5.615 1.00 90.94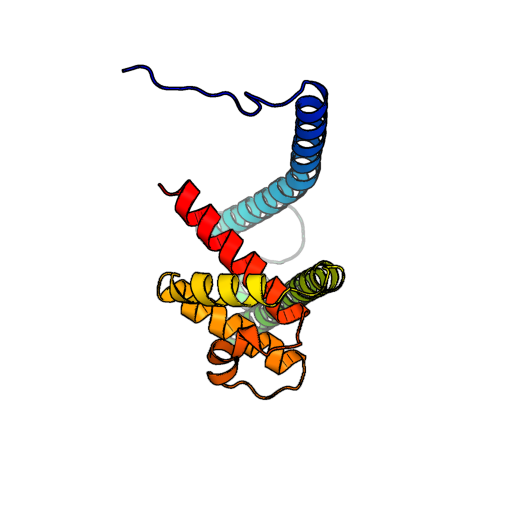 96 ASN A C 1
ATOM 749 O O . ASN A 1 96 ? 13.094 7.151 -4.576 1.00 90.94 96 ASN A O 1
ATOM 753 N N . MET A 1 97 ? 12.522 6.460 -6.625 1.00 93.12 97 MET A N 1
ATOM 754 C CA . MET A 1 97 ? 11.140 6.944 -6.534 1.00 93.12 97 MET A CA 1
ATOM 755 C C . MET A 1 97 ? 10.321 6.131 -5.529 1.00 93.12 97 MET A C 1
ATOM 757 O O . MET A 1 97 ? 9.598 6.715 -4.724 1.00 93.12 97 MET A O 1
ATOM 761 N N . GLN A 1 98 ? 10.453 4.802 -5.541 1.00 86.19 98 GLN A N 1
ATOM 762 C CA . GLN A 1 98 ? 9.798 3.920 -4.580 1.00 86.19 98 GLN A CA 1
ATOM 763 C C . GLN A 1 98 ? 10.205 4.296 -3.152 1.00 86.19 98 GLN A C 1
ATOM 765 O O . GLN A 1 98 ? 9.337 4.554 -2.321 1.00 86.19 98 GLN A O 1
ATOM 770 N N . GLN A 1 99 ? 11.504 4.441 -2.884 1.00 85.50 99 GLN A N 1
ATOM 771 C CA . GLN A 1 99 ? 11.999 4.829 -1.566 1.00 85.50 99 GLN A CA 1
ATOM 772 C C . GLN A 1 99 ? 11.500 6.216 -1.132 1.00 85.50 99 GLN A C 1
ATOM 774 O O . GLN A 1 99 ? 11.175 6.418 0.037 1.00 85.50 99 GLN A O 1
ATOM 779 N N . GLN A 1 100 ? 11.404 7.180 -2.054 1.00 88.94 100 GLN A N 1
ATOM 780 C CA . GLN A 1 100 ? 10.841 8.499 -1.748 1.00 88.94 100 GLN A CA 1
ATOM 781 C C . GLN A 1 100 ? 9.368 8.419 -1.343 1.00 88.94 100 GLN A C 1
ATOM 783 O O . GLN A 1 100 ? 8.970 9.075 -0.380 1.00 88.94 100 GLN A O 1
ATOM 788 N N . VAL A 1 101 ? 8.567 7.610 -2.039 1.00 88.06 101 VAL A N 1
ATOM 789 C CA . VAL A 1 101 ? 7.155 7.400 -1.693 1.00 88.06 101 VAL A CA 1
ATOM 790 C C . VAL A 1 101 ? 7.028 6.740 -0.323 1.00 88.06 101 VAL A C 1
ATOM 792 O O . VAL A 1 101 ? 6.237 7.207 0.496 1.00 88.06 101 VAL A O 1
ATOM 795 N N . GLU A 1 102 ? 7.835 5.717 -0.039 1.00 82.56 102 GLU A N 1
ATOM 796 C CA . GLU A 1 102 ? 7.822 5.055 1.270 1.00 82.56 102 GLU A CA 1
ATOM 797 C C . GLU A 1 102 ? 8.239 6.015 2.393 1.00 82.56 102 GLU A C 1
ATOM 799 O O . GLU A 1 102 ? 7.571 6.078 3.423 1.00 82.56 102 GLU A O 1
ATOM 804 N N . ASN A 1 103 ? 9.251 6.858 2.168 1.00 86.25 103 ASN A N 1
ATOM 805 C CA . ASN A 1 103 ? 9.655 7.882 3.134 1.00 86.25 103 ASN A CA 1
ATOM 806 C C . ASN A 1 103 ? 8.550 8.921 3.379 1.00 86.25 103 ASN A C 1
ATOM 808 O O . ASN A 1 103 ? 8.354 9.368 4.509 1.00 86.25 103 ASN A O 1
ATOM 812 N N . ILE A 1 104 ? 7.825 9.342 2.337 1.00 89.44 104 ILE A N 1
ATOM 813 C CA . ILE A 1 104 ? 6.682 10.255 2.490 1.00 89.44 104 ILE A CA 1
ATOM 814 C C . ILE A 1 104 ? 5.582 9.578 3.307 1.00 89.44 104 ILE A C 1
ATOM 816 O O . ILE A 1 104 ? 5.025 10.209 4.206 1.00 89.44 104 ILE A O 1
ATOM 820 N N . LEU A 1 105 ? 5.290 8.307 3.027 1.00 86.19 105 LEU A N 1
ATOM 821 C CA . LEU A 1 105 ? 4.301 7.542 3.774 1.00 86.19 105 LEU A CA 1
ATOM 822 C C . LEU A 1 105 ? 4.695 7.424 5.249 1.00 86.19 105 LEU A C 1
ATOM 824 O O . LEU A 1 105 ? 3.868 7.714 6.110 1.00 86.19 105 LEU A O 1
ATOM 828 N N . ASP A 1 106 ? 5.953 7.092 5.539 1.00 86.69 106 ASP A N 1
ATOM 829 C CA . ASP A 1 106 ? 6.484 7.025 6.901 1.00 86.69 106 ASP A CA 1
ATOM 830 C C . ASP A 1 106 ? 6.401 8.374 7.612 1.00 86.69 106 ASP A C 1
ATOM 832 O O . ASP A 1 106 ? 5.975 8.429 8.763 1.00 86.69 106 ASP A O 1
ATOM 836 N N . ASN A 1 107 ? 6.718 9.475 6.926 1.00 88.94 107 ASN A N 1
ATOM 837 C CA . ASN A 1 107 ? 6.584 10.821 7.483 1.00 88.94 107 ASN A CA 1
ATOM 838 C C . ASN A 1 107 ? 5.128 11.160 7.820 1.00 88.94 107 ASN A C 1
ATOM 840 O O . ASN A 1 107 ? 4.851 11.647 8.915 1.00 88.94 107 ASN A O 1
ATOM 844 N N . VAL A 1 108 ? 4.186 10.896 6.908 1.00 89.12 108 VAL A N 1
ATOM 845 C CA . VAL A 1 108 ? 2.750 11.122 7.149 1.00 89.12 108 VAL A CA 1
ATOM 846 C C . VAL A 1 108 ? 2.288 10.289 8.338 1.00 89.12 108 VAL A C 1
ATOM 848 O O . VAL A 1 108 ? 1.662 10.796 9.270 1.00 89.12 108 VAL A O 1
ATOM 851 N N . VAL A 1 109 ? 2.648 9.013 8.342 1.00 90.44 109 VAL A N 1
ATOM 852 C CA . VAL A 1 109 ? 2.278 8.073 9.387 1.00 90.44 109 VAL A CA 1
ATOM 853 C C . VAL A 1 109 ? 2.907 8.438 10.741 1.00 90.44 109 VAL A C 1
ATOM 855 O O . VAL A 1 109 ? 2.241 8.327 11.769 1.00 90.44 109 VAL A O 1
ATOM 858 N N . ALA A 1 110 ? 4.140 8.943 10.774 1.00 89.06 110 ALA A N 1
ATOM 859 C CA . ALA A 1 110 ? 4.806 9.378 12.001 1.00 89.06 110 ALA A CA 1
ATOM 860 C C . ALA A 1 110 ? 4.087 10.551 12.691 1.00 89.06 110 ALA A C 1
ATOM 862 O O . ALA A 1 110 ? 4.227 10.730 13.900 1.00 89.06 110 ALA A O 1
ATOM 863 N N . THR A 1 111 ? 3.284 11.328 11.953 1.00 91.31 111 THR A N 1
ATOM 864 C CA . THR A 1 111 ? 2.434 12.382 12.535 1.00 91.31 111 THR A CA 1
ATOM 865 C C . THR A 1 111 ? 1.122 11.860 13.128 1.00 91.31 111 THR A C 1
ATOM 867 O O . THR A 1 111 ? 0.421 12.598 13.823 1.00 91.31 111 THR A O 1
ATOM 870 N N . CYS A 1 112 ? 0.771 10.594 12.885 1.00 93.06 112 CYS A N 1
ATOM 871 C CA . CYS A 1 112 ? -0.442 9.994 13.425 1.00 93.06 112 CYS A CA 1
ATOM 872 C C . CYS A 1 112 ? -0.289 9.715 14.924 1.00 93.06 112 CYS A C 1
ATOM 874 O O . CYS A 1 112 ? 0.762 9.280 15.401 1.00 93.06 112 CYS A O 1
ATOM 876 N N . ARG A 1 113 ? -1.372 9.908 15.687 1.00 95.69 113 ARG A N 1
ATOM 877 C CA . ARG A 1 113 ? -1.382 9.565 17.116 1.00 95.69 113 ARG A CA 1
ATOM 878 C C . ARG A 1 113 ? -1.119 8.067 17.326 1.00 95.69 113 ARG A C 1
ATOM 880 O O . ARG A 1 113 ? -1.448 7.276 16.445 1.00 95.69 113 ARG A O 1
ATOM 887 N N . PRO A 1 114 ? -0.626 7.649 18.501 1.00 93.81 114 PRO A N 1
ATOM 888 C CA . PRO A 1 114 ? -0.569 6.239 18.852 1.00 93.81 114 PRO A CA 1
ATOM 889 C C . PRO A 1 114 ? -1.917 5.537 18.660 1.00 93.81 114 PRO A C 1
ATOM 891 O O . PRO A 1 114 ? -2.969 6.056 19.060 1.00 93.81 114 PRO A O 1
ATOM 894 N N . MET A 1 115 ? -1.875 4.359 18.042 1.00 95.00 115 MET A N 1
ATOM 895 C CA . MET A 1 115 ? -3.045 3.500 17.899 1.00 95.00 115 MET A CA 1
ATOM 896 C C . MET A 1 115 ? -3.421 2.898 19.260 1.00 95.00 115 MET A C 1
ATOM 898 O O . MET A 1 115 ? -2.579 2.346 19.975 1.00 95.00 115 MET A O 1
ATOM 902 N N . SER A 1 116 ? -4.692 3.018 19.630 1.00 94.31 116 SER A N 1
ATOM 903 C CA . SER A 1 116 ? -5.252 2.414 20.835 1.00 94.31 116 SER A CA 1
ATOM 904 C C . SER A 1 116 ? -5.310 0.893 20.707 1.00 94.31 116 SER A C 1
ATOM 906 O O . SER A 1 116 ? -5.294 0.327 19.617 1.00 94.31 116 SER A O 1
ATOM 908 N N . LEU A 1 117 ? -5.405 0.204 21.839 1.00 94.62 117 LEU A N 1
ATOM 909 C CA . LEU A 1 117 ? -5.470 -1.255 21.867 1.00 94.62 117 LEU A CA 1
ATOM 910 C C . LEU A 1 117 ? -6.744 -1.813 21.200 1.00 94.62 117 LEU A C 1
ATOM 912 O O . LEU A 1 117 ? -6.705 -2.906 20.643 1.00 94.62 117 LEU A O 1
ATOM 916 N N . GLU A 1 118 ? -7.847 -1.065 21.207 1.00 95.12 118 GLU A N 1
ATOM 917 C CA . GLU A 1 118 ? -9.056 -1.419 20.452 1.00 95.12 118 GLU A CA 1
ATOM 918 C C . GLU A 1 118 ? -8.811 -1.321 18.940 1.00 95.12 118 GLU A C 1
ATOM 920 O O . GLU A 1 118 ? -9.006 -2.300 18.226 1.00 95.12 118 GLU A O 1
ATOM 925 N N . GLU A 1 119 ? -8.234 -0.212 18.473 1.00 95.75 119 GLU A N 1
ATOM 926 C CA . GLU A 1 119 ? -7.896 -0.027 17.055 1.00 95.75 119 GLU A CA 1
ATOM 927 C C . GLU A 1 119 ? -6.908 -1.082 16.542 1.00 95.75 119 GLU A C 1
ATOM 929 O O . GLU A 1 119 ? -7.059 -1.577 15.427 1.00 95.75 119 GLU A O 1
ATOM 934 N N . LYS A 1 120 ? -5.924 -1.488 17.357 1.00 95.31 120 LYS A N 1
ATOM 935 C CA . LYS A 1 120 ? -4.997 -2.566 16.976 1.00 95.31 120 LYS A CA 1
ATOM 936 C C . LYS A 1 120 ? -5.714 -3.907 16.811 1.00 95.31 120 LYS A C 1
ATOM 938 O O . LYS A 1 120 ? -5.389 -4.676 15.905 1.00 95.31 120 LYS A O 1
ATOM 943 N N . ARG A 1 121 ? -6.691 -4.207 17.672 1.00 93.94 121 ARG A N 1
ATOM 944 C CA . ARG A 1 121 ? -7.498 -5.435 17.574 1.00 93.94 121 ARG A CA 1
ATOM 945 C C . ARG A 1 121 ? -8.396 -5.413 16.345 1.00 93.94 121 ARG A C 1
ATOM 947 O O . ARG A 1 121 ? -8.469 -6.420 15.641 1.00 93.94 121 ARG A O 1
ATOM 954 N N . ASP A 1 122 ? -9.018 -4.275 16.065 1.00 95.12 122 ASP A N 1
ATOM 955 C CA . ASP A 1 122 ? -9.838 -4.088 14.870 1.00 95.12 122 ASP A CA 1
ATOM 956 C C . ASP A 1 122 ? -9.003 -4.211 13.597 1.00 95.12 122 ASP A C 1
ATOM 958 O O . ASP A 1 122 ? -9.407 -4.898 12.657 1.00 95.12 122 ASP A O 1
ATOM 962 N N . LEU A 1 123 ? -7.801 -3.630 13.587 1.00 95.56 123 LEU A N 1
ATOM 963 C CA . LEU A 1 123 ? -6.850 -3.771 12.491 1.00 95.56 123 LEU A CA 1
ATOM 964 C C . LEU A 1 123 ? -6.463 -5.236 12.273 1.00 95.56 123 LEU A C 1
ATOM 966 O O . LEU A 1 123 ? -6.545 -5.734 11.151 1.00 95.56 123 LEU A O 1
ATOM 970 N N . LYS A 1 124 ? -6.098 -5.950 13.343 1.00 94.19 124 LYS A N 1
ATOM 971 C CA . LYS A 1 124 ? -5.774 -7.381 13.280 1.00 94.19 124 LYS A CA 1
ATOM 972 C C . LYS A 1 124 ? -6.933 -8.187 12.697 1.00 94.19 124 LYS A C 1
ATOM 974 O O . LYS A 1 124 ? -6.726 -8.998 11.798 1.00 94.19 124 LYS A O 1
ATOM 979 N N . LYS A 1 125 ? -8.160 -7.945 13.167 1.00 94.31 125 LYS A N 1
ATOM 980 C CA . LYS A 1 125 ? -9.363 -8.596 12.635 1.00 94.31 125 LYS A CA 1
ATOM 981 C C . LYS A 1 125 ? -9.549 -8.287 11.147 1.00 94.31 125 LYS A C 1
ATOM 983 O O . LYS A 1 125 ? -9.737 -9.206 10.356 1.00 94.31 125 LYS A O 1
ATOM 988 N N . ALA A 1 126 ? -9.427 -7.020 10.763 1.00 95.31 126 ALA A N 1
ATOM 989 C CA . ALA A 1 126 ? -9.591 -6.587 9.383 1.00 95.31 126 ALA A CA 1
ATOM 990 C C . ALA A 1 126 ? -8.545 -7.204 8.440 1.00 95.31 126 ALA A C 1
ATOM 992 O O . ALA A 1 126 ? -8.893 -7.574 7.325 1.00 95.31 126 ALA A O 1
ATOM 993 N N . ILE A 1 127 ? -7.295 -7.369 8.887 1.00 94.38 127 ILE A N 1
ATOM 994 C CA . ILE A 1 127 ? -6.242 -8.063 8.127 1.00 94.38 127 ILE A CA 1
ATOM 995 C C . ILE A 1 127 ? -6.624 -9.527 7.876 1.00 94.38 127 ILE A C 1
ATOM 997 O O . ILE A 1 127 ? -6.461 -10.024 6.763 1.00 94.38 127 ILE A O 1
ATOM 1001 N N . MET A 1 128 ? -7.169 -10.219 8.881 1.00 91.69 128 MET A N 1
ATOM 1002 C CA . MET A 1 128 ? -7.576 -11.624 8.744 1.00 91.69 128 MET A CA 1
ATOM 1003 C C . MET A 1 128 ? -8.746 -11.804 7.765 1.00 91.69 128 MET A C 1
ATOM 1005 O O . MET A 1 128 ? -8.819 -12.826 7.081 1.00 91.69 128 MET A O 1
ATOM 1009 N N . GLU A 1 129 ? -9.625 -10.806 7.658 1.00 93.81 129 GLU A N 1
ATOM 1010 C CA . GLU A 1 129 ? -10.778 -10.783 6.744 1.00 93.81 129 GLU A CA 1
ATOM 1011 C C . GLU A 1 129 ? -10.405 -10.483 5.280 1.00 93.81 129 GLU A C 1
ATOM 1013 O O . GLU A 1 129 ? -11.224 -10.697 4.386 1.00 93.81 129 GLU A O 1
ATOM 1018 N N . LEU A 1 130 ? -9.179 -10.020 5.004 1.00 93.12 130 LEU A N 1
ATOM 1019 C CA . LEU A 1 130 ? -8.746 -9.716 3.640 1.00 93.12 130 LEU A CA 1
ATOM 1020 C C . LEU A 1 130 ? -8.663 -10.973 2.747 1.00 93.12 130 LEU A C 1
ATOM 1022 O O . LEU A 1 130 ? -8.316 -12.058 3.226 1.00 93.12 130 LEU A O 1
ATOM 1026 N N . PRO A 1 131 ? -8.889 -10.842 1.423 1.00 89.94 131 PRO A N 1
ATOM 1027 C CA . PRO A 1 131 ? -8.601 -11.906 0.464 1.00 89.94 131 PRO A CA 1
ATOM 1028 C C . PRO A 1 131 ? -7.126 -12.333 0.497 1.00 89.94 131 PRO A C 1
ATOM 1030 O O . PRO A 1 131 ? -6.247 -11.535 0.818 1.00 89.94 131 PRO A O 1
ATOM 1033 N N . GLY A 1 132 ? -6.845 -13.583 0.108 1.00 86.88 132 GLY A N 1
ATOM 1034 C CA . GLY A 1 132 ? -5.509 -14.195 0.196 1.00 86.88 132 GLY A CA 1
ATOM 1035 C C . GLY A 1 132 ? -4.374 -13.323 -0.349 1.00 86.88 132 GLY A C 1
ATOM 1036 O O . GLY A 1 132 ? -3.473 -12.978 0.406 1.00 86.88 132 GLY A O 1
ATOM 1037 N N . GLY A 1 133 ? -4.475 -12.864 -1.601 1.00 89.69 133 GLY A N 1
ATOM 1038 C CA . GLY A 1 133 ? -3.420 -12.046 -2.217 1.00 89.69 133 GLY A CA 1
ATOM 1039 C C . GLY A 1 133 ? -3.170 -10.700 -1.520 1.00 89.69 133 GLY A C 1
ATOM 1040 O O . GLY A 1 133 ? -2.062 -10.172 -1.561 1.00 89.69 133 GLY A O 1
ATOM 1041 N N . ASN A 1 134 ? -4.169 -10.143 -0.828 1.00 92.88 134 ASN A N 1
ATOM 1042 C CA . ASN A 1 134 ? -3.988 -8.926 -0.036 1.00 92.88 134 ASN A CA 1
ATOM 1043 C C . ASN A 1 134 ? -3.282 -9.209 1.296 1.00 92.88 134 ASN A C 1
ATOM 1045 O O . ASN A 1 134 ? -2.529 -8.366 1.780 1.00 92.88 134 ASN A O 1
ATOM 1049 N N . ARG A 1 135 ? -3.485 -10.398 1.874 1.00 90.62 135 ARG A N 1
ATOM 1050 C CA . ARG A 1 135 ? -2.749 -10.837 3.069 1.00 90.62 135 ARG A CA 1
ATOM 1051 C C . ARG A 1 135 ? -1.272 -11.074 2.759 1.00 90.62 135 ARG A C 1
ATOM 1053 O O . ARG A 1 135 ? -0.429 -10.659 3.548 1.00 90.62 135 ARG A O 1
ATOM 1060 N N . ASP A 1 136 ? -0.952 -11.611 1.584 1.00 91.12 136 ASP A N 1
ATOM 1061 C CA . ASP A 1 136 ? 0.441 -11.755 1.135 1.00 91.12 136 ASP A CA 1
ATOM 1062 C C . ASP A 1 136 ? 1.131 -10.386 1.025 1.00 91.12 136 ASP A C 1
ATOM 1064 O O . ASP A 1 136 ? 2.273 -10.202 1.449 1.00 91.12 136 ASP A O 1
ATOM 1068 N N . ARG A 1 137 ? 0.408 -9.371 0.532 1.00 91.69 137 ARG A N 1
ATOM 1069 C CA . ARG A 1 137 ? 0.931 -8.000 0.491 1.00 91.69 137 ARG A CA 1
ATOM 1070 C C . ARG A 1 137 ? 1.134 -7.404 1.886 1.00 91.69 137 ARG A C 1
ATOM 1072 O O . ARG A 1 137 ? 2.106 -6.678 2.069 1.00 91.69 137 ARG A O 1
ATOM 1079 N N . VAL A 1 138 ? 0.272 -7.710 2.859 1.00 92.81 138 VAL A N 1
ATOM 1080 C CA . VAL A 1 138 ? 0.481 -7.315 4.266 1.00 92.81 138 VAL A CA 1
ATOM 1081 C C . VAL A 1 138 ? 1.793 -7.886 4.799 1.00 92.81 138 VAL A C 1
ATOM 1083 O O . VAL A 1 138 ? 2.576 -7.130 5.370 1.00 92.81 138 VAL A O 1
ATOM 1086 N N . ALA A 1 139 ? 2.070 -9.172 4.564 1.00 90.62 139 ALA A N 1
ATOM 1087 C CA . ALA A 1 139 ? 3.337 -9.782 4.965 1.00 90.62 139 ALA A CA 1
ATOM 1088 C C . ALA A 1 139 ? 4.536 -9.050 4.339 1.00 90.62 139 ALA A C 1
ATOM 1090 O O . ALA A 1 139 ? 5.470 -8.700 5.053 1.00 90.62 139 ALA A O 1
ATOM 1091 N N . GLY A 1 140 ? 4.453 -8.699 3.050 1.00 90.06 140 GLY A N 1
ATOM 1092 C CA . GLY A 1 140 ? 5.495 -7.918 2.376 1.00 90.06 140 GLY A CA 1
ATOM 1093 C C . GLY A 1 140 ? 5.703 -6.509 2.951 1.00 90.06 140 GLY A C 1
ATOM 1094 O O . GLY A 1 140 ? 6.836 -6.044 3.018 1.00 90.06 140 GLY A O 1
ATOM 1095 N N . ILE A 1 141 ? 4.641 -5.828 3.402 1.00 89.56 141 ILE A N 1
ATOM 1096 C CA . ILE A 1 141 ? 4.761 -4.518 4.075 1.00 89.56 141 ILE A CA 1
ATOM 1097 C C . ILE A 1 141 ? 5.485 -4.667 5.419 1.00 89.56 141 ILE A C 1
ATOM 1099 O O . ILE A 1 141 ? 6.344 -3.852 5.748 1.00 89.56 141 ILE A O 1
ATOM 1103 N N . VAL A 1 142 ? 5.149 -5.704 6.192 1.00 90.81 142 VAL A N 1
ATOM 1104 C CA . VAL A 1 142 ? 5.798 -5.977 7.484 1.00 90.81 142 VAL A CA 1
ATOM 1105 C C . VAL A 1 142 ? 7.266 -6.350 7.284 1.00 90.81 142 VAL A C 1
ATOM 1107 O O . VAL A 1 142 ? 8.124 -5.831 7.991 1.00 90.81 142 VAL A O 1
ATOM 1110 N N . GLU A 1 143 ? 7.563 -7.206 6.307 1.00 89.06 143 GLU A N 1
ATOM 1111 C CA . GLU A 1 143 ? 8.929 -7.613 5.975 1.00 89.06 143 GLU A CA 1
ATOM 1112 C C . GLU A 1 143 ? 9.797 -6.414 5.577 1.00 89.06 143 GLU A C 1
ATOM 1114 O O . GLU A 1 143 ? 10.892 -6.244 6.114 1.00 89.06 143 GLU A O 1
ATOM 1119 N N . GLU A 1 144 ? 9.290 -5.548 4.694 1.00 86.50 144 GLU A N 1
ATOM 1120 C CA . GLU A 1 144 ? 9.979 -4.323 4.282 1.00 86.50 144 GLU A CA 1
ATOM 1121 C C . GLU A 1 144 ? 10.271 -3.418 5.481 1.00 86.50 144 GLU A C 1
ATOM 1123 O O . GLU A 1 144 ? 11.406 -2.993 5.680 1.00 86.50 144 GLU A O 1
ATOM 1128 N N . HIS A 1 145 ? 9.261 -3.169 6.319 1.00 86.31 145 HIS A N 1
ATOM 1129 C CA . HIS A 1 145 ? 9.399 -2.314 7.498 1.00 86.31 145 HIS A CA 1
ATOM 1130 C C . HIS A 1 145 ? 10.409 -2.868 8.507 1.00 86.31 145 HIS A C 1
ATOM 1132 O O . HIS A 1 145 ? 11.191 -2.117 9.092 1.00 86.31 145 HIS A O 1
ATOM 1138 N N . CYS A 1 146 ? 10.424 -4.187 8.708 1.00 84.81 146 CYS A N 1
ATOM 1139 C CA . CYS A 1 146 ? 11.425 -4.845 9.541 1.00 84.81 146 CYS A CA 1
ATOM 1140 C C . CYS A 1 146 ? 12.831 -4.659 8.963 1.00 84.81 146 CYS A C 1
ATOM 1142 O O . CYS A 1 146 ? 13.737 -4.244 9.689 1.00 84.81 146 CYS A O 1
ATOM 1144 N N . ARG A 1 147 ? 12.997 -4.875 7.653 1.00 83.75 147 ARG A N 1
ATOM 1145 C CA . ARG A 1 147 ? 14.280 -4.725 6.957 1.00 83.75 147 ARG A CA 1
ATOM 1146 C C . ARG A 1 147 ? 14.832 -3.305 7.068 1.00 83.75 147 ARG A C 1
ATOM 1148 O O . ARG A 1 147 ? 16.002 -3.137 7.406 1.00 83.75 147 ARG A O 1
ATOM 1155 N N . THR A 1 148 ? 14.002 -2.289 6.835 1.00 80.12 148 THR A N 1
ATOM 1156 C CA . THR A 1 148 ? 14.410 -0.877 6.924 1.00 80.12 148 THR A CA 1
ATOM 1157 C C . THR A 1 148 ? 14.657 -0.429 8.364 1.00 80.12 148 THR A C 1
ATOM 1159 O O . THR A 1 148 ? 15.550 0.379 8.611 1.00 80.12 148 THR A O 1
ATOM 1162 N N . SER A 1 149 ? 13.926 -0.996 9.328 1.00 76.88 149 SER A N 1
ATOM 1163 C CA . SER A 1 149 ? 14.094 -0.713 10.760 1.00 76.88 149 SER A CA 1
ATOM 1164 C C . SER A 1 149 ? 15.208 -1.528 11.432 1.00 76.88 149 SER A C 1
ATOM 1166 O O . SER A 1 149 ? 15.428 -1.368 12.634 1.00 76.88 149 SER A O 1
ATOM 1168 N N . GLY A 1 150 ? 15.888 -2.423 10.702 1.00 76.69 150 GLY A N 1
ATOM 1169 C CA . GLY A 1 150 ? 16.920 -3.315 11.243 1.00 76.69 150 GLY A CA 1
ATOM 1170 C C . GLY A 1 150 ? 16.396 -4.354 12.244 1.00 76.69 150 GLY A C 1
ATOM 1171 O O . GLY A 1 150 ? 17.147 -4.800 13.109 1.00 76.69 150 GLY A O 1
ATOM 1172 N N . LYS A 1 151 ? 15.107 -4.700 12.166 1.00 77.12 151 LYS A N 1
ATOM 1173 C CA . LYS A 1 151 ? 14.448 -5.701 13.016 1.00 77.12 151 LYS A CA 1
ATOM 1174 C C . LYS A 1 151 ? 14.319 -7.019 12.256 1.00 77.12 151 LYS A C 1
ATOM 1176 O O . LYS A 1 151 ? 14.096 -7.020 11.047 1.00 77.12 151 LYS A O 1
ATOM 1181 N N . ASP A 1 152 ? 14.384 -8.134 12.973 1.00 76.38 152 ASP A N 1
ATOM 1182 C CA . ASP A 1 152 ? 14.124 -9.443 12.377 1.00 76.38 152 ASP A CA 1
ATOM 1183 C C . ASP A 1 152 ? 12.631 -9.602 12.056 1.00 76.38 152 ASP A C 1
ATOM 1185 O O . ASP A 1 152 ? 11.756 -9.259 12.857 1.00 76.38 152 ASP A O 1
ATOM 1189 N N . PHE A 1 153 ? 12.332 -10.118 10.864 1.00 75.81 153 PHE A N 1
ATOM 1190 C CA . PHE A 1 153 ? 10.973 -10.466 10.463 1.00 75.81 153 PHE A CA 1
ATOM 1191 C C . PHE A 1 153 ? 10.558 -11.815 11.071 1.00 75.81 153 PHE A C 1
ATOM 1193 O O . PHE A 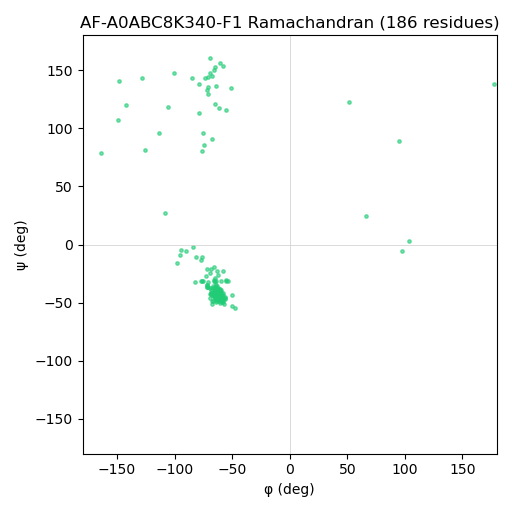1 153 ? 11.330 -12.773 11.069 1.00 75.81 153 PHE A O 1
ATOM 1200 N N . SER A 1 154 ? 9.320 -11.902 11.558 1.00 76.00 154 SER A N 1
ATOM 1201 C CA . SER A 1 154 ? 8.691 -13.148 12.003 1.00 76.00 154 SER A CA 1
ATOM 1202 C C . SER A 1 154 ? 7.188 -13.086 11.741 1.00 76.00 154 SER A C 1
ATOM 1204 O O . SER A 1 154 ? 6.558 -12.060 12.003 1.00 76.00 154 SER A O 1
ATOM 1206 N N . ASP A 1 155 ? 6.589 -14.196 11.303 1.00 74.88 155 ASP A N 1
ATOM 1207 C CA . ASP A 1 155 ? 5.131 -14.327 11.131 1.00 74.88 155 ASP A CA 1
ATOM 1208 C C . ASP A 1 155 ? 4.365 -14.064 12.444 1.00 74.88 155 ASP A C 1
ATOM 1210 O O . ASP A 1 155 ? 3.199 -13.658 12.456 1.00 74.88 155 ASP A O 1
ATOM 1214 N N . GLU A 1 156 ? 5.052 -14.222 13.575 1.00 76.94 156 GLU A N 1
ATOM 1215 C CA . GLU A 1 156 ? 4.550 -13.935 14.914 1.00 76.94 156 GLU A CA 1
ATOM 1216 C C . GLU A 1 156 ? 4.272 -12.433 15.148 1.00 76.94 156 GLU A C 1
ATOM 1218 O O . GLU A 1 156 ? 3.466 -12.081 16.012 1.00 76.94 156 GLU A O 1
ATOM 1223 N N . ILE A 1 157 ? 4.853 -11.537 14.338 1.00 78.69 157 ILE A N 1
ATOM 1224 C CA . ILE A 1 157 ? 4.607 -10.085 14.394 1.00 78.69 157 ILE A CA 1
ATOM 1225 C C . ILE A 1 157 ? 3.144 -9.769 14.061 1.00 78.69 157 ILE A C 1
ATOM 1227 O O . ILE A 1 157 ? 2.504 -8.982 14.759 1.00 78.69 157 ILE A O 1
ATOM 1231 N N . ILE A 1 158 ? 2.580 -10.419 13.037 1.00 78.00 158 ILE A N 1
ATOM 1232 C CA . ILE A 1 158 ? 1.168 -10.236 12.660 1.00 78.00 158 ILE A CA 1
ATOM 1233 C C . ILE A 1 158 ? 0.257 -10.839 13.737 1.00 78.00 158 ILE A C 1
ATOM 1235 O O . ILE A 1 158 ? -0.783 -10.269 14.083 1.00 78.00 158 ILE A O 1
ATOM 1239 N N . ALA A 1 159 ? 0.657 -11.975 14.315 1.00 80.06 159 ALA A N 1
ATOM 1240 C CA . ALA A 1 159 ? -0.092 -12.617 15.389 1.00 80.06 159 ALA A CA 1
ATOM 1241 C C . ALA A 1 159 ? -0.153 -11.754 16.665 1.00 80.06 159 ALA A C 1
ATOM 1243 O O . ALA A 1 159 ? -1.178 -11.777 17.346 1.00 80.06 159 ALA A O 1
ATOM 1244 N N . ASN A 1 160 ? 0.876 -10.951 16.950 1.00 84.00 160 ASN A N 1
ATOM 1245 C CA . ASN A 1 160 ? 0.982 -10.108 18.148 1.00 84.00 160 ASN A CA 1
ATOM 1246 C C . ASN A 1 160 ? 0.824 -8.601 17.864 1.00 84.00 160 ASN A C 1
ATOM 1248 O O . ASN A 1 160 ? 1.327 -7.762 18.614 1.00 84.00 160 ASN A O 1
ATOM 1252 N N . LEU A 1 161 ? 0.101 -8.241 16.797 1.00 85.00 161 LEU A N 1
ATOM 1253 C CA . LEU A 1 161 ? -0.104 -6.852 16.366 1.00 85.00 161 LEU A CA 1
ATOM 1254 C C . LEU A 1 161 ? -0.648 -5.926 17.478 1.00 85.00 161 LEU A C 1
ATOM 1256 O O . LEU A 1 161 ? -0.330 -4.741 17.530 1.00 85.00 161 LEU A O 1
ATOM 1260 N N . ASP A 1 162 ? -1.450 -6.464 18.397 1.00 81.56 162 ASP A N 1
ATOM 1261 C CA . ASP A 1 162 ? -2.035 -5.750 19.536 1.00 81.56 162 ASP A CA 1
ATOM 1262 C C . ASP A 1 162 ? -1.029 -5.389 20.638 1.00 81.56 162 ASP A C 1
ATOM 1264 O O . ASP A 1 162 ? -1.258 -4.441 21.394 1.00 81.56 162 ASP A O 1
ATOM 1268 N N . GLN A 1 163 ? 0.106 -6.086 20.684 1.00 82.88 163 GLN A N 1
ATOM 1269 C CA . GLN A 1 163 ? 1.209 -5.843 21.617 1.00 82.88 163 GLN A CA 1
ATOM 1270 C C . GLN A 1 163 ? 2.307 -4.959 21.010 1.00 82.88 163 GLN A C 1
ATOM 1272 O O . GLN A 1 163 ? 3.206 -4.514 21.717 1.00 82.88 163 GLN A O 1
ATOM 1277 N N . LEU A 1 164 ? 2.237 -4.681 19.707 1.00 84.31 164 LEU A N 1
ATOM 1278 C CA . LEU A 1 164 ? 3.269 -3.949 18.986 1.00 84.31 164 LEU A CA 1
ATOM 1279 C C . LEU A 1 164 ? 3.277 -2.458 19.360 1.00 84.31 164 LEU A C 1
ATOM 1281 O O . LEU A 1 164 ? 2.233 -1.804 19.344 1.00 84.31 164 LEU A O 1
ATOM 1285 N N . GLU A 1 165 ? 4.450 -1.892 19.641 1.00 85.75 165 GLU A N 1
ATOM 1286 C CA . GLU A 1 165 ? 4.616 -0.447 19.897 1.00 85.75 165 GLU A CA 1
ATOM 1287 C C . GLU A 1 165 ? 5.021 0.350 18.648 1.00 85.75 165 GLU A C 1
ATOM 1289 O O . GLU A 1 165 ? 5.083 1.579 18.679 1.00 85.75 165 GLU A O 1
ATOM 1294 N N . ASP A 1 166 ? 5.264 -0.334 17.529 1.00 89.56 166 ASP A N 1
ATOM 1295 C CA . ASP A 1 166 ? 5.661 0.296 16.273 1.00 89.56 166 ASP A CA 1
ATOM 1296 C C . ASP A 1 166 ? 4.465 0.994 15.607 1.00 89.56 166 ASP A C 1
ATOM 1298 O O . ASP A 1 166 ? 3.750 0.429 14.776 1.00 89.56 166 ASP A O 1
ATOM 1302 N N . ASN A 1 167 ? 4.221 2.240 16.017 1.00 90.31 167 ASN A N 1
ATOM 1303 C CA . ASN A 1 167 ? 3.101 3.038 15.526 1.00 90.31 167 ASN A CA 1
ATOM 1304 C C . ASN A 1 167 ? 3.161 3.244 14.007 1.00 90.31 167 ASN A C 1
ATOM 1306 O O . ASN A 1 167 ? 2.114 3.317 13.365 1.00 90.31 167 ASN A O 1
ATOM 1310 N N . ILE A 1 168 ? 4.367 3.303 13.429 1.00 91.00 168 ILE A N 1
ATOM 1311 C CA . ILE A 1 168 ? 4.528 3.510 11.992 1.00 91.00 168 ILE A CA 1
ATOM 1312 C C . ILE A 1 168 ? 4.011 2.296 11.225 1.00 91.00 168 ILE A C 1
ATOM 1314 O O . ILE A 1 168 ? 3.137 2.426 10.365 1.00 91.00 168 ILE A O 1
ATOM 1318 N N . MET A 1 169 ? 4.462 1.099 11.600 1.00 92.06 169 MET A N 1
ATOM 1319 C CA . MET A 1 169 ? 3.974 -0.134 10.984 1.00 92.06 169 MET A CA 1
ATOM 1320 C C . MET A 1 169 ? 2.446 -0.263 11.101 1.00 92.06 169 MET A C 1
ATOM 1322 O O . MET A 1 169 ? 1.767 -0.562 10.117 1.00 92.06 169 MET A O 1
ATOM 1326 N N . LEU A 1 170 ? 1.890 0.002 12.288 1.00 94.06 170 LEU A N 1
ATOM 1327 C CA . LEU A 1 170 ? 0.454 -0.139 12.552 1.00 94.06 170 LEU A CA 1
ATOM 1328 C C . LEU A 1 170 ? -0.399 0.743 11.634 1.00 94.06 170 LEU A C 1
ATOM 1330 O O . LEU A 1 170 ? -1.369 0.274 11.036 1.00 94.06 170 LEU A O 1
ATOM 1334 N N . TRP A 1 171 ? -0.030 2.011 11.476 1.00 94.81 171 TRP A N 1
ATOM 1335 C CA . TRP A 1 171 ? -0.763 2.921 10.600 1.00 94.81 171 TRP A CA 1
ATOM 1336 C C . TRP A 1 171 ? -0.552 2.620 9.116 1.00 94.81 171 TRP A C 1
ATOM 1338 O O . TRP A 1 171 ? -1.511 2.730 8.353 1.00 94.81 171 TRP A O 1
ATOM 1348 N N . ARG A 1 172 ? 0.640 2.170 8.694 1.00 93.19 172 ARG A N 1
ATOM 1349 C CA . ARG A 1 172 ? 0.854 1.698 7.310 1.00 93.19 172 ARG A CA 1
ATOM 1350 C C . ARG A 1 172 ? -0.094 0.557 6.965 1.00 93.19 172 ARG A C 1
ATOM 1352 O O . ARG A 1 172 ? -0.762 0.595 5.931 1.00 93.19 172 ARG A O 1
ATOM 1359 N N . LEU A 1 173 ? -0.208 -0.421 7.860 1.00 94.62 173 LEU A N 1
ATOM 1360 C CA . LEU A 1 173 ? -1.141 -1.532 7.705 1.00 94.62 173 LEU A CA 1
ATOM 1361 C C . LEU A 1 173 ? -2.595 -1.052 7.688 1.00 94.62 173 LEU A C 1
ATOM 1363 O O . LEU A 1 173 ? -3.366 -1.482 6.833 1.00 94.62 173 LEU A O 1
ATOM 1367 N N . HIS A 1 174 ? -2.962 -0.126 8.575 1.00 95.25 174 HIS A N 1
ATOM 1368 C CA . HIS A 1 174 ? -4.302 0.459 8.598 1.00 95.25 174 HIS A CA 1
ATOM 1369 C C . HIS A 1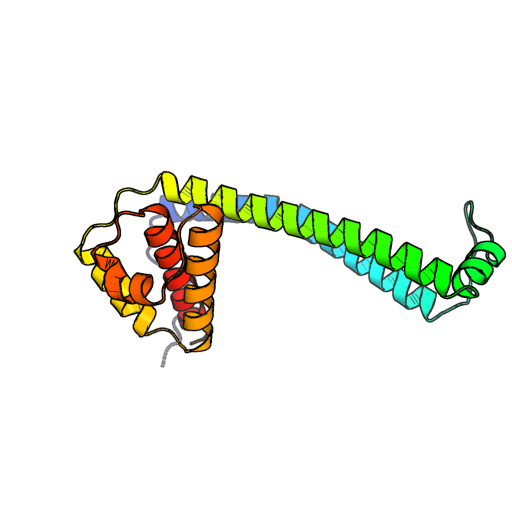 174 ? -4.670 1.140 7.273 1.00 95.25 174 HIS A C 1
ATOM 1371 O O . HIS A 1 174 ? -5.742 0.873 6.725 1.00 95.25 174 HIS A O 1
ATOM 1377 N N . PHE A 1 175 ? -3.788 1.975 6.716 1.00 93.25 175 PHE A N 1
ATOM 1378 C CA . PHE A 1 175 ? -4.038 2.628 5.430 1.00 93.25 175 PHE A CA 1
ATOM 1379 C C . PHE A 1 175 ? -4.130 1.627 4.277 1.00 93.25 175 PHE A C 1
ATOM 1381 O O . PHE A 1 175 ? -5.020 1.760 3.437 1.00 93.25 175 PHE A O 1
ATOM 1388 N N . TYR A 1 176 ? -3.278 0.597 4.260 1.00 94.44 176 TYR A N 1
ATOM 1389 C CA . TYR A 1 176 ? -3.361 -0.466 3.258 1.00 94.44 176 TYR A CA 1
ATOM 1390 C C . TYR A 1 176 ? -4.710 -1.196 3.316 1.00 94.44 176 TYR A C 1
ATOM 1392 O O . TYR A 1 176 ? -5.399 -1.313 2.303 1.00 94.44 176 TYR A O 1
ATOM 1400 N N . VAL A 1 177 ? -5.121 -1.641 4.506 1.00 96.25 177 VAL A N 1
ATOM 1401 C CA . VAL A 1 177 ? -6.407 -2.322 4.716 1.00 96.25 177 VAL A CA 1
ATOM 1402 C C . VAL A 1 177 ? -7.571 -1.425 4.288 1.00 96.25 177 VAL A C 1
ATOM 1404 O O . VAL A 1 177 ? -8.478 -1.893 3.601 1.00 96.25 177 VAL A O 1
ATOM 1407 N N . GLY A 1 178 ? -7.534 -0.137 4.643 1.00 94.94 178 GLY A N 1
ATOM 1408 C CA . GLY A 1 178 ? -8.536 0.844 4.222 1.00 94.94 178 GLY A CA 1
ATOM 1409 C C . GLY A 1 178 ? -8.614 0.991 2.701 1.00 94.94 178 GLY A C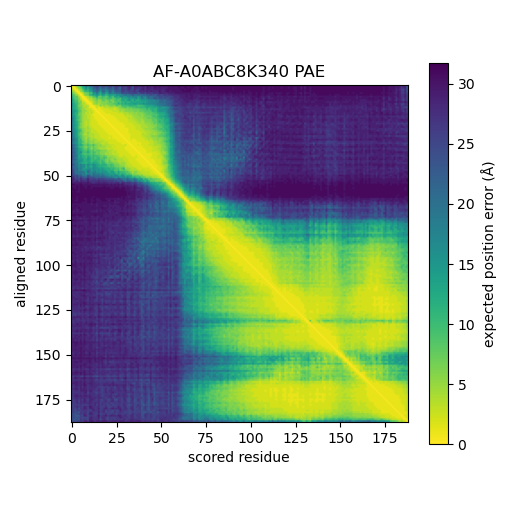 1
ATOM 1410 O O . GLY A 1 178 ? -9.705 0.960 2.137 1.00 94.94 178 GLY A O 1
ATOM 1411 N N . ALA A 1 179 ? -7.469 1.069 2.018 1.00 94.12 179 ALA A N 1
ATOM 1412 C CA . ALA A 1 179 ? -7.419 1.144 0.560 1.00 94.12 179 ALA A CA 1
ATOM 1413 C C . ALA A 1 179 ? -8.007 -0.110 -0.109 1.00 94.12 179 ALA A C 1
ATOM 1415 O O . ALA A 1 179 ? -8.754 0.009 -1.080 1.00 94.12 179 ALA A O 1
ATOM 1416 N N . VAL A 1 180 ? -7.724 -1.304 0.426 1.00 95.12 180 VAL A N 1
ATOM 1417 C CA . VAL A 1 180 ? -8.289 -2.560 -0.094 1.00 95.12 180 VAL A CA 1
ATOM 1418 C C . VAL A 1 180 ? -9.804 -2.606 0.087 1.00 95.12 180 VAL A C 1
ATOM 1420 O O . VAL A 1 180 ? -10.511 -2.948 -0.859 1.00 95.12 180 VAL A O 1
ATOM 1423 N N . LYS A 1 181 ? -10.314 -2.233 1.267 1.00 94.19 181 LYS A N 1
ATOM 1424 C CA . LYS A 1 181 ? -11.761 -2.188 1.529 1.00 94.19 181 LYS A CA 1
ATOM 1425 C C . LYS A 1 181 ? -12.468 -1.207 0.595 1.00 94.19 181 LYS A C 1
ATOM 1427 O O . LYS A 1 181 ? -13.429 -1.588 -0.062 1.00 94.19 181 LYS A O 1
ATOM 1432 N N . ASN A 1 182 ? -11.925 -0.000 0.437 1.00 94.00 182 ASN A N 1
ATOM 1433 C CA . ASN A 1 182 ? -12.468 0.993 -0.491 1.00 94.00 182 ASN A CA 1
ATOM 1434 C C . ASN A 1 182 ? -12.485 0.473 -1.938 1.00 94.00 182 ASN A C 1
ATOM 1436 O O . ASN A 1 182 ? -13.456 0.675 -2.660 1.00 94.00 182 ASN A O 1
ATOM 1440 N N . ALA A 1 183 ? -11.431 -0.225 -2.372 1.00 93.75 183 ALA A N 1
ATOM 1441 C CA . ALA A 1 183 ? -11.386 -0.814 -3.708 1.00 93.75 183 ALA A CA 1
ATOM 1442 C C . ALA A 1 183 ? -12.447 -1.913 -3.906 1.00 93.75 183 ALA A C 1
ATOM 1444 O O . ALA A 1 183 ? -13.018 -2.017 -4.989 1.00 93.75 183 ALA A O 1
ATOM 1445 N N . GLN A 1 184 ? -12.732 -2.713 -2.874 1.00 90.88 184 GLN A N 1
ATOM 1446 C CA . GLN A 1 184 ? -13.787 -3.733 -2.908 1.00 90.88 184 GLN A CA 1
ATOM 1447 C C . GLN A 1 184 ? -15.187 -3.116 -2.961 1.00 90.88 184 GLN A C 1
ATOM 1449 O O . GLN A 1 184 ? -16.031 -3.581 -3.726 1.00 90.88 184 GLN A O 1
ATOM 1454 N N . GLU A 1 185 ? -15.423 -2.057 -2.185 1.00 92.12 185 GLU A N 1
ATOM 1455 C CA . GLU A 1 185 ? -16.684 -1.311 -2.205 1.00 92.12 185 GLU A CA 1
ATOM 1456 C C . GLU A 1 185 ? -16.947 -0.688 -3.580 1.00 92.12 185 GLU A C 1
ATOM 1458 O O . GLU A 1 185 ? -18.058 -0.779 -4.086 1.00 92.12 185 GLU A O 1
ATOM 1463 N N . LEU A 1 186 ? -15.921 -0.118 -4.221 1.00 92.00 186 LEU A N 1
ATOM 1464 C CA . LEU A 1 186 ? -16.029 0.459 -5.568 1.00 92.00 186 LEU A CA 1
ATOM 1465 C C . LEU A 1 186 ? -16.248 -0.583 -6.674 1.00 92.00 186 LEU A C 1
ATOM 1467 O O . LEU A 1 186 ? -16.690 -0.229 -7.766 1.00 92.00 186 LEU A O 1
ATOM 1471 N N . ALA A 1 187 ? -15.894 -1.842 -6.422 1.00 86.69 187 ALA A N 1
ATOM 1472 C CA . ALA A 1 187 ? -16.068 -2.943 -7.364 1.00 86.69 187 ALA A CA 1
ATOM 1473 C C . ALA A 1 187 ? -17.424 -3.665 -7.223 1.00 86.69 187 ALA A C 1
ATOM 1475 O O . ALA A 1 187 ? -17.702 -4.560 -8.025 1.00 86.69 187 ALA A O 1
ATOM 1476 N N . SER A 1 188 ? -18.228 -3.310 -6.211 1.00 68.06 188 SER A N 1
ATOM 1477 C CA . SER A 1 188 ? -19.535 -3.912 -5.888 1.00 68.06 188 SER A CA 1
ATOM 1478 C C . SER A 1 188 ? -20.699 -3.115 -6.474 1.00 68.06 188 SER A C 1
ATOM 1480 O O . SER A 1 188 ? -21.696 -3.761 -6.871 1.00 68.06 188 SER A O 1
#

Organism: Eruca vesicaria subsp. sativa (NCBI:txid29727)

Radius of gyration: 25.08 Å; Cα contacts (8 Å, |Δi|>4): 59; chains: 1; bounding box: 65×40×67 Å

Solvent-accessible surface area (backbone atoms only — not comparable to full-atom values): 11044 Å² total; per-residue (Å²): 139,82,83,82,84,72,55,96,57,75,90,52,55,72,67,60,46,50,52,50,51,52,50,52,54,46,52,51,62,67,44,47,62,56,51,52,52,50,49,50,50,51,50,48,52,48,51,51,53,51,46,73,73,44,89,72,89,82,91,85,81,89,90,76,55,72,65,57,55,51,54,44,69,72,32,65,68,58,44,52,50,52,52,50,52,53,49,51,53,51,51,52,51,50,51,52,50,51,51,52,52,52,52,50,50,50,54,58,35,64,72,51,75,80,76,50,65,65,57,31,46,51,47,50,52,53,52,70,70,43,57,69,76,57,40,56,50,49,52,51,54,51,43,51,52,21,61,78,69,76,43,88,73,55,80,62,52,69,77,41,45,61,77,57,81,58,50,49,61,55,46,53,52,46,54,52,53,50,53,53,51,52,53,52,61,75,74,107

Sequence (188 aa):
MSHFNTAIGDGMSHLKKEDLNVLLRQCVRDLTPQVDEMHMRVCSMKLFSENATKFNVPAASTCATEDDIQNLLSNPDIVKKLTSQYSNVLLHELDNMQQQVENILDNVVATCRPMSLEEKRDLKKAIMELPGGNRDRVAGIVEEHCRTSGKDFSDEIIANLDQLEDNIMLWRLHFYVGAVKNAQELAS

Foldseek 3Di:
DDDDPPDVQNVHDPVVVVVVVVVVVVVCVVCVVVVVVVVVVVVVVVVVVVCVVDPDDDDDDDDDDPVNVVVCVVDPVNVVVVVVVVVVVVVVVVVVVVVVVVVVLLVVQVPDDADDLVRQVVLLVLLVVDDPVLVVVLLVLQCVVCVVVVHDDDPVCSVVSSVDRPSSSSVVSVVSSVVRVVVVVVVD

Secondary structure (DSSP, 8-state):
-------TTTT--HHHHHHHHHHHHHHHHHHHHHHHHHHHHHHHHHHHHHHHH---------S--HHHHHHHHT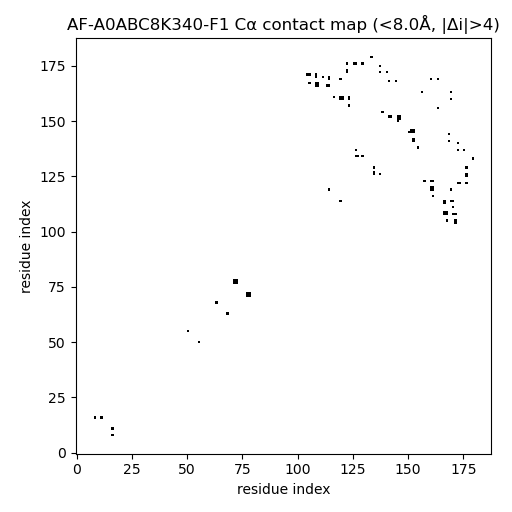-HHHHHHHHHHHHHHHHHHHHHHHHHHHHHHHHHHHTSPPPPHHHHHHHHHHHHHS-HHHHHHHHHHHHHHHHHTTPPP-THHHHTGGG---HHHHHHHHHHHHHHHHHHHHT-

Mean predicted aligned error: 17.11 Å

pLDDT: mean 81.26, std 14.63, range [39.0, 96.25]